Protein AF-A0AAV2QMM4-F1 (afdb_monomer)

Mean predicted aligned error: 8.92 Å

InterPro domains:
  IPR027902 Protein of unknown function DUF4487 [PTHR16071] (4-299)

Sequence (325 aa):
QQVLLILETVELVMQYCMQAENIQVEKLPSLPHTVLHVVNSSLNHCKDSSTIYGDQLEAMNEVLSGLFRQTVELCSQLTNFISKLSFDVFFDDDLDVLAFVCQELCVTASCLSQLSEVRTSVIIWKAYTGLITAHHAHLATRLDLSPPLTALITEVTDGLNLLTHIKPEEGKLISQDEKVVQRIMKMSYFCLKIIMVLCDKFKGYLPGAHQGLLDLLLHLHRFASYNTFLISFPASIKEIMERQITIAIDPIIAHLINDEDFIKMVLKSNPSTSGAALDKDSDGNKDGSSYLLLLISLLNPMSSTNACHQYDINLMECLLSNLQH

Secondary structure (DSSP, 8-state):
-HHHHHHHHHHHHHHHHTTSSSEEGGGSTHHHHHHHHHHHHHHHHHHHHHHHHGGGHHHHHHHHHHHHHHHHHHHHHHHHHHTTEE--TTSHHHHHHHHHHHHHHHHHHHHHHHTT-HHHHHHHHHHHHHHHHHHHHHHTTT---HHHHHHHHHHHHHHHHHHHT---BTTB--HHHHHHHHHHHHHHHHHHHHHHHHHHHTTT--TTTHHHHHHHHHHHHHTSTTSGGGGGS-HHHHHHHHHHTGGGHHHHHHHHTT-HHHHHHHHH--TTTGGGSS---S-TTSHHHHHHHHHHHHHGGGGS-S--SSSTTHHHHHHHHHHT-

Structure (mmCIF, N/CA/C/O backbone):
data_AF-A0AAV2QMM4-F1
#
_entry.id   AF-A0AAV2QMM4-F1
#
loop_
_atom_site.group_PDB
_atom_site.id
_atom_site.type_symbol
_atom_site.label_atom_id
_atom_site.label_alt_id
_atom_site.label_comp_id
_atom_site.label_asym_id
_atom_site.label_entity_id
_atom_site.label_seq_id
_atom_site.pdbx_PDB_ins_code
_atom_site.Cartn_x
_atom_site.Cartn_y
_atom_site.Cartn_z
_atom_site.occupancy
_atom_site.B_iso_or_equiv
_atom_site.auth_seq_id
_atom_site.auth_comp_id
_atom_site.auth_asym_id
_atom_site.auth_atom_id
_atom_site.pdbx_PDB_model_num
ATOM 1 N N . GLN A 1 1 ? -12.325 23.492 13.629 1.00 68.56 1 GLN A N 1
ATOM 2 C CA . GLN A 1 1 ? -12.045 23.515 15.085 1.00 68.56 1 GLN A CA 1
ATOM 3 C C . GLN A 1 1 ? -12.521 22.245 15.797 1.00 68.56 1 GLN A C 1
ATOM 5 O O . GLN A 1 1 ? -11.702 21.620 16.448 1.00 68.56 1 GLN A O 1
ATOM 10 N N . GLN A 1 2 ? -13.777 21.800 15.634 1.00 81.62 2 GLN A N 1
ATOM 11 C CA . GLN A 1 2 ? -14.270 20.557 16.266 1.00 81.62 2 GLN A CA 1
ATOM 12 C C . GLN A 1 2 ? -13.488 19.291 15.862 1.00 81.62 2 GLN A C 1
ATOM 14 O O . GLN A 1 2 ? -13.181 18.477 16.720 1.00 81.62 2 GLN A O 1
ATOM 19 N N . VAL A 1 3 ? -13.095 19.153 14.590 1.00 84.44 3 VAL A N 1
ATOM 20 C CA . VAL A 1 3 ? -12.305 17.993 14.124 1.00 84.44 3 VAL A CA 1
ATOM 21 C C . VAL A 1 3 ? -10.914 17.933 14.772 1.00 84.44 3 VAL A C 1
ATOM 23 O O . VAL A 1 3 ? -10.454 16.855 15.126 1.00 84.44 3 VAL A O 1
ATOM 26 N N . LEU A 1 4 ? -10.271 19.083 15.008 1.00 87.25 4 LEU A N 1
ATOM 27 C CA . LEU A 1 4 ? -8.967 19.138 15.689 1.00 87.25 4 LEU A CA 1
ATOM 28 C C . LEU A 1 4 ? -9.078 18.656 17.143 1.00 87.25 4 LEU A C 1
ATOM 30 O O . LEU A 1 4 ? -8.215 17.929 17.615 1.00 87.25 4 LEU A O 1
ATOM 34 N N . LEU A 1 5 ? -10.178 18.995 17.827 1.00 90.62 5 LEU A N 1
ATOM 35 C CA . LEU A 1 5 ? -10.448 18.500 19.179 1.00 90.62 5 LEU A CA 1
ATOM 36 C C . LEU A 1 5 ? -10.665 16.977 19.198 1.00 90.62 5 LEU A C 1
ATOM 38 O O . LEU A 1 5 ? -10.247 16.303 20.137 1.00 90.62 5 LEU A O 1
ATOM 42 N N . ILE A 1 6 ? -11.308 16.425 18.161 1.00 92.75 6 ILE A N 1
ATOM 43 C CA . ILE A 1 6 ? -11.468 14.972 18.013 1.00 92.75 6 ILE A CA 1
ATOM 44 C C . ILE A 1 6 ? -10.097 14.309 17.842 1.00 92.75 6 ILE A C 1
ATOM 46 O O . ILE A 1 6 ? -9.826 13.331 18.534 1.00 92.75 6 ILE A O 1
ATOM 50 N N . LEU A 1 7 ? -9.222 14.853 16.987 1.00 93.56 7 LEU A N 1
ATOM 51 C CA . LEU A 1 7 ? -7.859 14.339 16.807 1.00 93.56 7 LEU A CA 1
ATOM 52 C C . LEU A 1 7 ? -7.066 14.351 18.116 1.00 93.56 7 LEU A C 1
ATOM 54 O O . LEU A 1 7 ? -6.509 13.323 18.485 1.00 93.56 7 LEU A O 1
ATOM 58 N N . GLU A 1 8 ? -7.084 15.468 18.843 1.00 93.62 8 GLU A N 1
ATOM 59 C CA . GLU A 1 8 ? -6.409 15.598 20.141 1.00 93.62 8 GLU A CA 1
ATOM 60 C C . GLU A 1 8 ? -6.952 14.589 21.166 1.00 93.62 8 GLU A C 1
ATOM 62 O O . GLU A 1 8 ? -6.195 13.948 21.892 1.00 93.62 8 GLU A O 1
ATOM 67 N N . THR A 1 9 ? -8.269 14.375 21.191 1.00 94.44 9 THR A N 1
ATOM 68 C CA . THR A 1 9 ? -8.886 13.387 22.089 1.00 94.44 9 THR A CA 1
ATOM 69 C C . THR A 1 9 ? -8.435 11.965 21.748 1.00 94.44 9 THR A C 1
ATOM 71 O O . THR A 1 9 ? -8.083 11.197 22.643 1.00 94.44 9 THR A O 1
ATOM 74 N N . VAL A 1 10 ? -8.428 11.608 20.460 1.00 95.38 10 VAL A N 1
ATOM 75 C CA . VAL A 1 10 ? -7.972 10.293 19.986 1.00 95.38 10 VAL A CA 1
ATOM 76 C C . VAL A 1 10 ? -6.495 10.081 20.315 1.00 95.38 10 VAL A C 1
ATOM 78 O O . VAL A 1 10 ? -6.125 9.015 20.809 1.00 95.38 10 VAL A O 1
ATOM 81 N N . GLU A 1 11 ? -5.671 11.104 20.103 1.00 95.06 11 GLU A N 1
ATOM 82 C CA . GLU A 1 11 ? -4.251 11.091 20.438 1.00 95.06 11 GLU A CA 1
ATOM 83 C C . GLU A 1 11 ? -4.027 10.810 21.930 1.00 95.06 11 GLU A C 1
ATOM 85 O O . GLU A 1 11 ? -3.287 9.891 22.284 1.00 95.06 11 GLU A O 1
ATOM 90 N N . LEU A 1 12 ? -4.721 11.532 22.816 1.00 95.94 12 LEU A N 1
ATOM 91 C CA . LEU A 1 12 ? -4.608 11.350 24.266 1.00 95.94 12 LEU A CA 1
ATOM 92 C C . LEU A 1 12 ? -5.037 9.948 24.715 1.00 95.94 12 LEU A C 1
ATOM 94 O O . LEU A 1 12 ? -4.370 9.337 25.554 1.00 95.94 12 LEU A O 1
ATOM 98 N N . VAL A 1 13 ? -6.125 9.413 24.150 1.00 95.25 13 VAL A N 1
ATOM 99 C CA . VAL A 1 13 ? -6.584 8.047 24.449 1.00 95.25 13 VAL A CA 1
ATOM 100 C C . VAL A 1 13 ? -5.536 7.025 24.017 1.00 95.25 13 VAL A C 1
ATOM 102 O O . VAL A 1 13 ? -5.186 6.142 24.800 1.00 95.25 13 VAL A O 1
ATOM 105 N N . MET A 1 14 ? -4.977 7.162 22.812 1.00 95.06 14 MET A N 1
ATOM 106 C CA . MET A 1 14 ? -3.902 6.284 22.352 1.00 95.06 14 MET A CA 1
ATOM 107 C C . MET A 1 14 ? -2.670 6.376 23.250 1.00 95.06 14 MET A C 1
ATOM 109 O O . MET A 1 14 ? -2.129 5.343 23.638 1.00 95.06 14 MET A O 1
ATOM 113 N N . GLN A 1 15 ? -2.230 7.584 23.608 1.00 94.25 15 GLN A N 1
ATOM 114 C CA . GLN A 1 15 ? -1.076 7.791 24.486 1.00 94.25 15 GLN A CA 1
ATOM 115 C C . GLN A 1 15 ? -1.279 7.156 25.861 1.00 94.25 15 GLN A C 1
ATOM 117 O O . GLN A 1 15 ? -0.357 6.527 26.382 1.00 94.25 15 GLN A O 1
ATOM 122 N N . TYR A 1 16 ? -2.486 7.256 26.421 1.00 94.75 16 TYR A N 1
ATOM 123 C CA . TYR A 1 16 ? -2.846 6.574 27.658 1.00 94.75 16 TYR A CA 1
ATOM 124 C C . TYR A 1 16 ? -2.768 5.049 27.508 1.00 94.75 16 TYR A C 1
ATOM 126 O O . TYR A 1 16 ? -2.096 4.387 28.298 1.00 94.75 16 TYR A O 1
ATOM 134 N N . CYS A 1 17 ? -3.382 4.482 26.464 1.00 93.44 17 CYS A N 1
ATOM 135 C CA . CYS A 1 17 ? -3.340 3.040 26.206 1.00 93.44 17 CYS A CA 1
ATOM 136 C C . CYS A 1 17 ? -1.906 2.531 25.989 1.00 93.44 17 CYS A C 1
ATOM 138 O O . CYS A 1 17 ? -1.539 1.478 26.506 1.00 93.44 17 CYS A O 1
ATOM 140 N N . MET A 1 18 ? -1.070 3.301 25.289 1.00 94.19 18 MET A N 1
ATOM 141 C CA . MET A 1 18 ? 0.332 2.974 25.023 1.00 94.19 18 MET A CA 1
ATOM 142 C C . MET A 1 18 ? 1.226 2.977 26.276 1.00 94.19 18 MET A C 1
ATOM 144 O O . MET A 1 18 ? 2.396 2.610 26.156 1.00 94.19 18 MET A O 1
ATOM 148 N N . GLN A 1 19 ? 0.731 3.349 27.463 1.00 93.31 19 GLN A N 1
ATOM 149 C CA . GLN A 1 19 ? 1.459 3.142 28.725 1.00 93.31 19 GLN A CA 1
ATOM 150 C C . GLN A 1 19 ? 1.540 1.660 29.109 1.00 93.31 19 GLN A C 1
ATOM 152 O O . GLN A 1 19 ? 2.479 1.258 29.794 1.00 93.31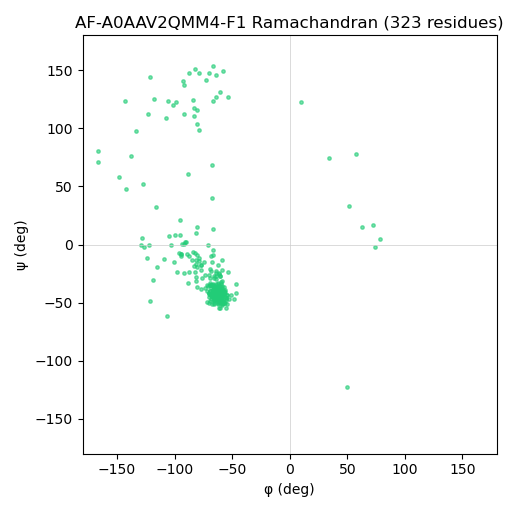 19 GLN A O 1
ATOM 157 N N . ALA A 1 20 ? 0.583 0.845 28.657 1.00 91.25 20 ALA A N 1
ATOM 158 C CA . ALA A 1 20 ? 0.640 -0.599 28.815 1.00 91.25 20 ALA A CA 1
ATOM 159 C C . ALA A 1 20 ? 1.577 -1.232 27.772 1.00 91.25 20 ALA A C 1
ATOM 161 O O . ALA A 1 20 ? 1.696 -0.772 26.631 1.00 91.25 20 ALA A O 1
ATOM 162 N N . GLU A 1 21 ? 2.229 -2.322 28.165 1.00 84.56 21 GLU A N 1
ATOM 163 C CA . GLU A 1 21 ? 2.866 -3.249 27.233 1.00 84.56 21 GLU A CA 1
ATOM 164 C C . GLU A 1 21 ? 1.858 -4.343 26.874 1.00 84.56 21 GLU A C 1
ATOM 166 O O . GLU A 1 21 ? 1.158 -4.841 27.754 1.00 84.56 21 GLU A O 1
ATOM 171 N N . ASN A 1 22 ? 1.794 -4.717 25.592 1.00 90.12 22 ASN A N 1
ATOM 172 C CA . ASN A 1 22 ? 0.942 -5.797 25.089 1.00 90.12 22 ASN A CA 1
ATOM 173 C C . ASN A 1 22 ? -0.568 -5.599 25.386 1.00 90.12 22 ASN A C 1
ATOM 175 O O . ASN A 1 22 ? -1.162 -6.195 26.290 1.00 90.12 22 ASN A O 1
ATOM 179 N N . ILE A 1 23 ? -1.200 -4.739 24.591 1.00 94.38 23 ILE A N 1
ATOM 180 C CA . ILE A 1 23 ? -2.609 -4.365 24.705 1.00 94.38 23 ILE A CA 1
ATOM 181 C C . ILE A 1 23 ? -3.463 -5.420 23.993 1.00 94.38 23 ILE A C 1
ATOM 183 O O . ILE A 1 23 ? -3.458 -5.501 22.768 1.00 94.38 23 ILE A O 1
ATOM 187 N N . GLN A 1 24 ? -4.217 -6.206 24.758 1.00 94.06 24 GLN A N 1
ATOM 188 C CA . GLN A 1 24 ? -5.152 -7.193 24.205 1.00 94.06 24 GLN A CA 1
ATOM 189 C C . GLN A 1 24 ? -6.298 -6.492 23.468 1.00 94.06 24 GLN A C 1
ATOM 191 O O . GLN A 1 24 ? -6.992 -5.661 24.065 1.00 94.06 24 GLN A O 1
ATOM 196 N N . VAL A 1 25 ? -6.491 -6.826 22.191 1.00 94.56 25 VAL A N 1
ATOM 197 C CA . VAL A 1 25 ? -7.491 -6.184 21.323 1.00 94.56 25 VAL A CA 1
ATOM 198 C C . VAL A 1 25 ? -8.913 -6.446 21.804 1.00 94.56 25 VAL A C 1
ATOM 200 O O . VAL A 1 25 ? -9.704 -5.505 21.824 1.00 94.56 25 VAL A O 1
ATOM 203 N N . GLU A 1 26 ? -9.190 -7.635 22.339 1.00 93.56 26 GLU A N 1
ATOM 204 C CA . GLU A 1 26 ? -10.452 -7.995 23.002 1.00 93.56 26 GLU A CA 1
ATOM 205 C C . GLU A 1 26 ? -10.936 -6.934 24.017 1.00 93.56 26 GLU A C 1
ATOM 207 O O . GLU A 1 26 ? -12.133 -6.688 24.169 1.00 93.56 26 GLU A O 1
ATOM 212 N N . LYS A 1 27 ? -10.013 -6.250 24.711 1.00 92.31 27 LYS A N 1
ATOM 213 C CA . LYS A 1 27 ? -10.358 -5.231 25.720 1.00 92.31 27 LYS A CA 1
ATOM 214 C C . LYS A 1 27 ? -10.712 -3.872 25.118 1.00 92.31 27 LYS A C 1
ATOM 216 O O . LYS A 1 27 ? -11.297 -3.043 25.812 1.00 92.31 27 LYS A O 1
ATOM 221 N N . LEU A 1 28 ? -10.307 -3.613 23.876 1.00 93.00 28 LEU A N 1
ATOM 222 C CA . LEU A 1 28 ? -10.435 -2.325 23.190 1.00 93.00 28 LEU A CA 1
ATOM 223 C C . LEU A 1 28 ? -10.773 -2.496 21.688 1.00 93.00 28 LEU A C 1
ATOM 225 O O . LEU A 1 28 ? -10.154 -1.826 20.857 1.00 93.00 28 LEU A O 1
ATOM 229 N N . PRO A 1 29 ? -11.757 -3.329 21.296 1.00 90.81 29 PRO A N 1
ATOM 230 C CA . PRO A 1 29 ? -11.945 -3.721 19.893 1.00 90.81 29 PRO A CA 1
ATOM 231 C C . PRO A 1 29 ? -12.352 -2.542 18.994 1.00 90.81 29 PRO A C 1
ATOM 233 O O . PRO A 1 29 ? -12.008 -2.480 17.812 1.00 90.81 29 PRO A O 1
ATOM 236 N N . SER A 1 30 ? -13.041 -1.546 19.559 1.00 94.38 30 SER A N 1
ATOM 237 C CA . SER A 1 30 ? -13.488 -0.347 18.844 1.00 94.38 30 SER A CA 1
ATOM 238 C C . SER A 1 30 ? -12.412 0.730 18.697 1.00 94.38 30 SER A C 1
ATOM 240 O O . SER A 1 30 ? -12.572 1.640 17.878 1.00 94.38 30 SER A O 1
ATOM 242 N N . LEU A 1 31 ? -11.323 0.671 19.471 1.00 95.31 31 LEU A N 1
ATOM 243 C CA . LEU A 1 31 ? -10.321 1.736 19.482 1.00 95.31 31 LEU A CA 1
ATOM 244 C C . LEU A 1 31 ? -9.508 1.781 18.176 1.00 95.31 31 LEU A C 1
ATOM 246 O O . LEU A 1 31 ? -9.472 2.857 17.578 1.00 95.31 31 LEU A O 1
ATOM 250 N N . PRO A 1 32 ? -8.933 0.669 17.662 1.00 96.00 32 PRO A N 1
ATOM 251 C CA . PRO A 1 32 ? -8.263 0.673 16.360 1.00 96.00 32 PRO A CA 1
ATOM 252 C C . PRO A 1 32 ? -9.177 1.190 15.243 1.00 96.00 32 PRO A C 1
ATOM 254 O O . PRO A 1 32 ? -8.767 2.051 14.467 1.00 96.00 32 PRO A O 1
ATOM 257 N N . HIS A 1 33 ? -10.438 0.744 15.237 1.00 95.94 33 HIS A N 1
ATOM 258 C CA . HIS A 1 33 ? -11.463 1.197 14.297 1.00 95.94 33 HIS A CA 1
ATOM 259 C C . HIS A 1 33 ? -11.675 2.709 14.344 1.00 95.94 33 HIS A C 1
ATOM 261 O O . HIS A 1 33 ? -11.625 3.383 13.318 1.00 95.94 33 HIS A O 1
ATOM 267 N N . THR A 1 34 ? -11.872 3.254 15.543 1.00 96.44 34 THR A N 1
ATOM 268 C CA . THR A 1 34 ? -12.138 4.683 15.738 1.00 96.44 34 THR A CA 1
ATOM 269 C C . THR A 1 34 ? -10.946 5.534 15.313 1.00 96.44 34 THR A C 1
ATOM 271 O O . THR A 1 34 ? -11.120 6.529 14.612 1.00 96.44 34 THR A O 1
ATOM 274 N N . VAL A 1 35 ? -9.731 5.136 15.703 1.00 96.88 35 VAL A N 1
ATOM 275 C CA . VAL A 1 35 ? -8.508 5.871 15.359 1.00 96.88 35 VAL A CA 1
ATOM 276 C C . VAL A 1 35 ? -8.313 5.902 13.844 1.00 96.88 35 VAL A C 1
ATOM 278 O O . VAL A 1 35 ? -8.142 6.978 13.272 1.00 96.88 35 VAL A O 1
ATOM 281 N N . LEU A 1 36 ? -8.373 4.737 13.189 1.00 97.62 36 LEU A N 1
ATOM 282 C CA . LEU A 1 36 ? -8.210 4.624 11.739 1.00 97.62 36 LEU A CA 1
ATOM 283 C C . LEU A 1 36 ? -9.299 5.393 10.992 1.00 97.62 36 LEU A C 1
ATOM 285 O O . LEU A 1 36 ? -8.985 6.118 10.053 1.00 97.62 36 LEU A O 1
ATOM 289 N N . HIS A 1 37 ? -1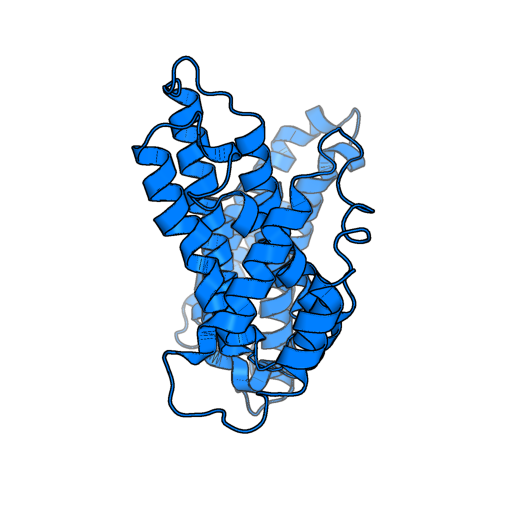0.550 5.326 11.452 1.00 96.62 37 HIS A N 1
ATOM 290 C CA . HIS A 1 37 ? -11.646 6.085 10.859 1.00 96.62 37 HIS A CA 1
ATOM 291 C C . HIS A 1 37 ? -11.402 7.598 10.918 1.00 96.62 37 HIS A C 1
ATOM 293 O O . HIS A 1 37 ? -11.574 8.289 9.912 1.00 96.62 37 HIS A O 1
ATOM 299 N N . VAL A 1 38 ? -10.977 8.126 12.071 1.00 96.88 38 VAL A N 1
ATOM 300 C CA . VAL A 1 38 ? -10.677 9.558 12.235 1.00 96.88 38 VAL A CA 1
ATOM 301 C C . VAL A 1 38 ? -9.493 9.972 11.360 1.00 96.88 38 VAL A C 1
ATOM 303 O O . VAL A 1 38 ? -9.567 11.004 10.688 1.00 96.88 38 VAL A O 1
ATOM 306 N N . VAL A 1 39 ? -8.432 9.162 11.318 1.00 97.81 39 VAL A N 1
ATOM 307 C CA . VAL A 1 39 ? -7.261 9.397 10.463 1.00 97.81 39 VAL A CA 1
ATOM 308 C C . VAL A 1 39 ? -7.659 9.409 8.985 1.00 97.81 39 VAL A C 1
ATOM 310 O O . VAL A 1 39 ? -7.422 10.403 8.300 1.00 97.81 39 VAL A O 1
ATOM 313 N N . ASN A 1 40 ? -8.313 8.354 8.497 1.00 97.75 40 ASN A N 1
ATOM 314 C CA . ASN A 1 40 ? -8.686 8.220 7.088 1.00 97.75 40 ASN A CA 1
ATOM 315 C C . ASN A 1 40 ? -9.696 9.284 6.658 1.00 97.75 40 ASN A C 1
ATOM 317 O O . ASN A 1 40 ? -9.561 9.854 5.576 1.00 97.75 40 ASN A O 1
ATOM 321 N N . SER A 1 41 ? -10.664 9.621 7.512 1.00 96.94 41 SER A N 1
ATOM 322 C CA . SER A 1 41 ? -11.615 10.702 7.230 1.00 96.94 41 SER A CA 1
ATOM 323 C C . SER A 1 41 ? -10.918 12.058 7.136 1.00 96.94 41 SER A C 1
ATOM 325 O O . SER A 1 41 ? -11.222 12.843 6.240 1.00 96.94 41 SER A O 1
ATOM 327 N N . SER A 1 42 ? -9.947 12.326 8.015 1.00 97.12 42 SER A N 1
ATOM 328 C CA . SER A 1 42 ? -9.193 13.585 8.008 1.00 97.12 42 SER A CA 1
ATOM 329 C C . SER A 1 42 ? -8.281 13.694 6.783 1.00 97.12 42 SER A C 1
ATOM 331 O O . SER A 1 42 ? -8.265 14.732 6.124 1.00 97.12 42 SER A O 1
ATOM 333 N N . LEU A 1 43 ? -7.580 12.614 6.420 1.00 97.56 43 LEU A N 1
ATOM 334 C CA . LEU A 1 43 ? -6.741 12.567 5.219 1.00 97.56 43 LEU A CA 1
ATOM 335 C C . LEU A 1 43 ? -7.560 12.721 3.933 1.00 97.56 43 LEU A C 1
ATOM 337 O O . LEU A 1 43 ? -7.209 13.542 3.087 1.00 97.56 43 LEU A O 1
ATOM 341 N N . ASN A 1 44 ? -8.669 11.987 3.798 1.00 96.31 44 ASN A N 1
ATOM 342 C CA . ASN A 1 44 ? -9.547 12.115 2.634 1.00 96.31 44 ASN A CA 1
ATOM 343 C C . ASN A 1 44 ? -10.141 13.522 2.538 1.00 96.31 44 ASN A C 1
ATOM 345 O O . ASN A 1 44 ? -10.175 14.097 1.456 1.00 96.31 44 ASN A O 1
ATOM 349 N N . HIS A 1 45 ? -10.514 14.130 3.666 1.00 95.69 45 HIS A N 1
ATOM 350 C CA . HIS A 1 45 ? -10.972 15.513 3.670 1.00 95.69 45 HIS A CA 1
ATOM 351 C C . HIS A 1 45 ? -9.904 16.492 3.159 1.00 95.69 45 HIS A C 1
ATOM 353 O O . HIS A 1 45 ? -10.216 17.386 2.375 1.00 95.69 45 HIS A O 1
ATOM 359 N N . CYS A 1 46 ? -8.642 16.317 3.564 1.00 96.19 46 CYS A N 1
ATOM 360 C CA . CYS A 1 46 ? -7.532 17.113 3.040 1.00 96.19 46 CYS A CA 1
ATOM 361 C C . CYS A 1 46 ? -7.327 16.889 1.534 1.00 96.19 46 CYS A C 1
ATOM 363 O O . CYS A 1 46 ? -7.142 17.860 0.800 1.00 96.19 46 CYS A O 1
ATOM 365 N N . LYS A 1 47 ? -7.407 15.640 1.067 1.00 95.75 47 LYS A N 1
ATOM 366 C CA . LYS A 1 47 ? -7.271 15.269 -0.350 1.00 95.75 47 LYS A CA 1
ATOM 367 C C . LYS A 1 47 ? -8.360 15.884 -1.224 1.00 95.75 47 LYS A C 1
ATOM 369 O O . LYS A 1 47 ? -8.059 16.467 -2.260 1.00 95.75 47 LYS A O 1
ATOM 374 N N . ASP A 1 48 ? -9.604 15.824 -0.767 1.00 95.94 48 ASP A N 1
ATOM 375 C CA . ASP A 1 48 ? -10.769 16.262 -1.539 1.00 95.94 48 ASP A CA 1
ATOM 376 C C . ASP A 1 48 ? -11.105 17.748 -1.301 1.00 95.94 48 ASP A C 1
ATOM 378 O O . ASP A 1 48 ? -12.072 18.280 -1.851 1.00 95.94 48 ASP A O 1
ATOM 382 N N . SER A 1 49 ? -10.299 18.448 -0.494 1.00 94.81 49 SER A N 1
ATOM 383 C CA . SER A 1 49 ? -10.548 19.822 -0.040 1.00 94.81 49 SER A CA 1
ATOM 384 C C . SER A 1 49 ? -10.749 20.822 -1.181 1.00 94.81 49 SER A C 1
ATOM 386 O O . SER A 1 49 ? -11.640 21.667 -1.102 1.00 94.81 49 SER A O 1
ATOM 388 N N . SER A 1 50 ? -9.988 20.703 -2.270 1.00 93.38 50 SER A N 1
ATOM 389 C CA . SER A 1 50 ? -10.137 21.564 -3.450 1.00 93.38 50 SER A CA 1
ATOM 390 C C . SER A 1 50 ? -11.519 21.435 -4.092 1.00 93.38 50 SER A C 1
ATOM 392 O O . SER A 1 50 ? -12.105 22.434 -4.505 1.00 93.38 50 SER A O 1
ATOM 394 N N . THR A 1 51 ? -12.073 20.222 -4.108 1.00 95.50 51 THR A N 1
ATOM 395 C CA . THR A 1 51 ? -13.410 19.934 -4.644 1.00 95.50 51 THR A CA 1
ATOM 396 C C . THR A 1 51 ? -14.503 20.378 -3.673 1.00 95.50 51 THR A C 1
ATOM 398 O O . THR A 1 51 ? -15.529 20.901 -4.097 1.00 95.50 51 THR A O 1
ATOM 401 N N . ILE A 1 52 ? -14.284 20.196 -2.367 1.00 95.44 52 ILE A N 1
ATOM 402 C CA . ILE A 1 52 ? -15.258 20.533 -1.320 1.00 95.44 52 ILE A CA 1
ATOM 403 C C . ILE A 1 52 ? -15.420 22.049 -1.164 1.00 95.44 52 ILE A C 1
ATOM 405 O O . ILE A 1 52 ? -16.542 22.536 -1.035 1.00 95.44 52 ILE A O 1
ATOM 409 N N . TYR A 1 53 ? -14.311 22.793 -1.137 1.00 95.00 53 TYR A N 1
ATOM 410 C CA . TYR A 1 53 ? -14.321 24.218 -0.801 1.00 95.00 53 TYR A CA 1
ATOM 411 C C . TYR A 1 53 ? -14.305 25.145 -2.019 1.00 95.00 53 TYR A C 1
ATOM 413 O O . TYR A 1 53 ? -14.755 26.285 -1.893 1.00 95.00 53 TYR A O 1
ATOM 421 N N . GLY A 1 54 ? -13.821 24.686 -3.179 1.00 94.19 54 GLY A N 1
ATOM 422 C CA . GLY A 1 54 ? -13.753 25.486 -4.405 1.00 94.19 54 GLY A CA 1
ATOM 423 C C . GLY A 1 54 ? -13.117 26.857 -4.160 1.00 94.19 54 GLY A C 1
ATOM 424 O O . GLY A 1 54 ? -12.019 26.956 -3.613 1.00 94.19 54 GLY A O 1
ATOM 425 N N . ASP A 1 55 ? -13.851 27.920 -4.481 1.00 94.75 55 ASP A N 1
ATOM 426 C CA . ASP A 1 55 ? -13.402 29.311 -4.329 1.00 94.75 55 ASP A CA 1
ATOM 427 C C . ASP A 1 55 ? -13.110 29.721 -2.870 1.00 94.75 55 ASP A C 1
ATOM 429 O O . ASP A 1 55 ? -12.433 30.717 -2.627 1.00 94.75 55 ASP A O 1
ATOM 433 N N . GLN A 1 56 ? -13.606 28.969 -1.881 1.00 93.06 56 GLN A N 1
ATOM 434 C CA . GLN A 1 56 ? -13.377 29.232 -0.453 1.00 93.06 56 GLN A CA 1
ATOM 435 C C . GLN A 1 56 ? -12.146 28.505 0.105 1.00 93.06 56 GLN A C 1
ATOM 437 O O . GLN A 1 56 ? -11.868 28.609 1.302 1.00 93.06 56 GLN A O 1
ATOM 442 N N . LEU A 1 57 ? -11.399 27.767 -0.724 1.00 93.56 57 LEU A N 1
ATOM 443 C CA . LEU A 1 57 ? -10.247 26.983 -0.274 1.00 93.56 57 LEU A CA 1
ATOM 444 C C . LEU A 1 57 ? -9.195 27.851 0.428 1.00 93.56 57 LEU A C 1
ATOM 446 O O . LEU A 1 57 ? -8.697 27.474 1.488 1.00 93.56 57 LEU A O 1
ATOM 450 N N . GLU A 1 58 ? -8.909 29.040 -0.110 1.00 93.50 58 GLU A N 1
ATOM 451 C CA . GLU A 1 58 ? -7.919 29.952 0.476 1.00 93.50 58 GLU A CA 1
ATOM 452 C C . GLU A 1 58 ? -8.269 30.351 1.914 1.00 93.50 58 GLU A C 1
ATOM 454 O O . GLU A 1 58 ? -7.386 30.404 2.771 1.00 93.50 58 GLU A O 1
ATOM 459 N N . ALA A 1 59 ? -9.558 30.547 2.208 1.00 93.69 59 ALA A N 1
ATOM 460 C CA . ALA A 1 59 ? -10.032 30.866 3.552 1.00 93.69 59 ALA A CA 1
ATOM 461 C C . ALA A 1 59 ? -9.881 29.688 4.532 1.00 93.69 59 ALA A C 1
ATOM 463 O O . ALA A 1 59 ? -9.807 29.897 5.742 1.00 93.69 59 ALA A O 1
ATOM 464 N N . MET A 1 60 ? -9.817 28.453 4.024 1.00 93.69 60 MET A N 1
ATOM 465 C CA . MET A 1 60 ? -9.698 27.233 4.828 1.00 93.69 60 MET A CA 1
ATOM 466 C C . MET A 1 60 ? -8.255 26.739 4.973 1.00 93.69 60 MET A C 1
ATOM 468 O O . MET A 1 60 ? -8.011 25.826 5.764 1.00 93.69 60 MET A O 1
ATOM 472 N N . ASN A 1 61 ? -7.291 27.341 4.269 1.00 92.31 61 ASN A N 1
ATOM 473 C CA . ASN A 1 61 ? -5.906 26.864 4.214 1.00 92.31 61 ASN A CA 1
ATOM 474 C C . ASN A 1 61 ? -5.253 26.699 5.591 1.00 92.31 61 ASN A C 1
ATOM 476 O O . ASN A 1 61 ? -4.587 25.692 5.828 1.00 92.31 61 ASN A O 1
ATOM 480 N N . GLU A 1 62 ? -5.441 27.648 6.512 1.00 93.25 62 GLU A N 1
ATOM 481 C CA . GLU A 1 62 ? -4.848 27.562 7.855 1.00 93.25 62 GLU A CA 1
ATOM 482 C C . GLU A 1 62 ? -5.418 26.372 8.645 1.00 93.25 62 GLU A C 1
ATOM 484 O O . GLU A 1 62 ? -4.672 25.589 9.238 1.00 93.25 62 GLU A O 1
ATOM 489 N N . VAL A 1 63 ? -6.740 26.184 8.589 1.00 92.81 63 VAL A N 1
ATOM 490 C CA . VAL A 1 63 ? -7.433 25.090 9.282 1.00 92.81 63 VAL A CA 1
ATOM 491 C C . VAL A 1 63 ? -7.066 23.739 8.671 1.00 92.81 63 VAL A C 1
ATOM 493 O O . VAL A 1 63 ? -6.778 22.800 9.412 1.00 92.81 63 VAL A O 1
ATOM 496 N N . LEU A 1 64 ? -7.036 23.642 7.339 1.00 94.56 64 LEU A N 1
ATOM 497 C CA . LEU A 1 64 ? -6.662 22.426 6.615 1.00 94.56 64 LEU A CA 1
ATOM 498 C C . LEU A 1 64 ? -5.201 22.047 6.850 1.00 94.56 64 LEU A C 1
ATOM 500 O O . LEU A 1 64 ? -4.909 20.879 7.087 1.00 94.56 64 LEU A O 1
ATOM 504 N N . SER A 1 65 ? -4.295 23.026 6.864 1.00 94.00 65 SER A N 1
ATOM 505 C CA . SER A 1 65 ? -2.880 22.791 7.170 1.00 94.00 65 SER A CA 1
ATOM 506 C C . SER A 1 65 ? -2.697 22.297 8.607 1.00 94.00 65 SER A C 1
ATOM 508 O O . SER A 1 65 ? -1.914 21.379 8.855 1.00 94.00 65 SER A O 1
ATOM 510 N N . GLY A 1 66 ? -3.442 22.871 9.560 1.00 94.94 66 GLY A N 1
ATOM 511 C CA . GLY A 1 66 ? -3.459 22.413 10.949 1.00 94.94 66 GLY A CA 1
ATOM 512 C C . GLY A 1 66 ? -3.981 20.982 11.087 1.00 94.94 66 GLY A C 1
ATOM 513 O O . GLY A 1 66 ? -3.335 20.158 11.736 1.00 94.94 66 GLY A O 1
ATOM 514 N N . LEU A 1 67 ? -5.104 20.682 10.426 1.00 95.94 67 LEU A N 1
ATOM 515 C CA . LEU A 1 67 ? -5.712 19.351 10.389 1.00 95.94 67 LEU A CA 1
ATOM 516 C C . LEU A 1 67 ? -4.751 18.316 9.810 1.00 95.94 67 LEU A C 1
ATOM 518 O O . LEU A 1 67 ? -4.529 17.269 10.416 1.00 95.94 67 LEU A O 1
ATOM 522 N N . PHE A 1 68 ? -4.155 18.628 8.661 1.00 96.81 68 PHE A N 1
ATOM 523 C CA . PHE A 1 68 ? -3.237 17.737 7.973 1.00 96.81 68 PHE A CA 1
ATOM 524 C C . PHE A 1 68 ? -2.016 17.419 8.834 1.00 96.81 68 PHE A C 1
ATOM 526 O O . PHE A 1 68 ? -1.703 16.251 9.051 1.00 96.81 68 PHE A O 1
ATOM 533 N N . ARG A 1 69 ? -1.380 18.448 9.409 1.00 96.25 69 ARG A N 1
ATOM 534 C CA . ARG A 1 69 ? -0.208 18.280 10.275 1.00 96.25 69 ARG A CA 1
ATOM 535 C C . ARG A 1 69 ? -0.505 17.381 11.476 1.00 96.25 69 ARG A C 1
ATOM 537 O O . ARG A 1 69 ? 0.248 16.443 11.718 1.00 96.25 69 ARG A O 1
ATOM 544 N N . GLN A 1 70 ? -1.599 17.639 12.196 1.00 96.31 70 GLN A N 1
ATOM 545 C CA . GLN A 1 70 ? -1.993 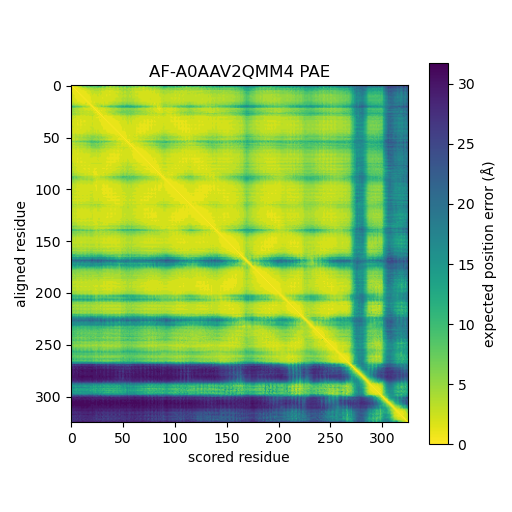16.813 13.345 1.00 96.31 70 GLN A CA 1
ATOM 546 C C . GLN A 1 70 ? -2.337 15.381 12.928 1.00 96.31 70 GLN A C 1
ATOM 548 O O . GLN A 1 70 ? -1.964 14.430 13.607 1.00 96.31 70 GLN A O 1
ATOM 553 N N . THR A 1 71 ? -2.993 15.205 11.780 1.00 97.69 71 THR A N 1
ATOM 554 C CA . THR A 1 71 ? -3.331 13.873 11.265 1.00 97.69 71 THR A CA 1
ATOM 555 C C . THR A 1 71 ? -2.078 13.074 10.902 1.00 97.69 71 THR A C 1
ATOM 557 O O . THR A 1 71 ? -1.992 11.890 11.220 1.00 97.69 71 THR A O 1
ATOM 560 N N . VAL A 1 72 ? -1.078 13.702 10.276 1.00 97.25 72 VAL A N 1
ATOM 561 C CA . VAL A 1 72 ? 0.204 13.064 9.927 1.00 97.25 72 VAL A CA 1
ATOM 562 C C . VAL A 1 72 ? 1.001 12.674 11.179 1.00 97.25 72 VAL A C 1
ATOM 564 O O . VAL A 1 72 ? 1.597 11.592 11.233 1.00 97.25 72 VAL A O 1
ATOM 567 N N . GLU A 1 73 ? 0.988 13.516 12.211 1.00 95.88 73 GLU A N 1
ATOM 568 C CA . GLU A 1 73 ? 1.579 13.191 13.512 1.00 95.88 73 GLU A CA 1
ATOM 569 C C . GLU A 1 73 ? 0.859 12.007 14.174 1.00 95.88 73 GLU A C 1
ATOM 571 O O . GLU A 1 73 ? 1.508 11.037 14.582 1.00 95.88 73 GLU A O 1
ATOM 576 N N . LEU A 1 74 ? -0.477 12.015 14.167 1.00 96.75 74 LEU A N 1
ATOM 577 C CA . LEU A 1 74 ? -1.293 10.914 14.670 1.00 96.75 74 LEU A CA 1
ATOM 578 C C . LEU A 1 74 ? -1.040 9.608 13.902 1.00 96.75 74 LEU A C 1
ATOM 580 O O . LEU A 1 74 ? -0.941 8.557 14.528 1.00 96.75 74 LEU A O 1
ATOM 584 N N . CYS A 1 75 ? -0.844 9.650 12.578 1.00 97.19 75 CYS A N 1
ATOM 585 C CA . CYS A 1 75 ? -0.452 8.480 11.779 1.00 97.19 75 CYS A CA 1
ATOM 586 C C . CYS A 1 75 ? 0.856 7.856 12.285 1.00 97.19 75 CYS A C 1
ATOM 588 O O . CYS A 1 75 ? 0.984 6.634 12.369 1.00 97.19 75 CYS A O 1
ATOM 590 N N . SER A 1 76 ? 1.833 8.686 12.657 1.00 93.44 76 SER A N 1
ATOM 591 C CA . SER A 1 76 ? 3.097 8.197 13.214 1.00 93.44 76 SER A CA 1
ATOM 592 C C . SER A 1 76 ? 2.871 7.507 14.564 1.00 93.44 76 SER A C 1
ATOM 594 O O . SER A 1 76 ? 3.379 6.406 14.786 1.00 93.44 76 SER A O 1
ATOM 596 N N . GLN A 1 77 ? 2.053 8.099 15.441 1.00 95.50 77 GLN A N 1
ATOM 597 C CA . GLN A 1 77 ? 1.695 7.504 16.735 1.00 95.50 77 GLN A CA 1
ATOM 598 C C . GLN A 1 77 ? 0.867 6.219 16.580 1.00 95.50 77 GLN A C 1
ATOM 600 O O . GLN A 1 77 ? 1.079 5.261 17.320 1.00 95.50 77 GLN A O 1
ATOM 605 N N . LEU A 1 78 ? -0.014 6.159 15.579 1.00 96.81 78 LEU A N 1
ATOM 606 C CA . LEU A 1 78 ? -0.843 4.997 15.263 1.00 96.81 78 LEU A CA 1
ATOM 607 C C . LEU A 1 78 ? 0.011 3.759 14.996 1.00 96.81 78 LEU A C 1
ATOM 609 O O . LEU A 1 78 ? -0.311 2.683 15.486 1.00 96.81 78 LEU A O 1
ATOM 613 N N . THR A 1 79 ? 1.137 3.894 14.296 1.00 95.62 79 THR A N 1
ATOM 614 C CA . THR A 1 79 ? 2.005 2.729 14.045 1.00 95.62 79 THR A CA 1
ATOM 615 C C . THR A 1 79 ? 2.661 2.182 15.311 1.00 95.62 79 THR A C 1
ATOM 617 O O . THR A 1 79 ? 2.799 0.967 15.455 1.00 95.62 79 THR A O 1
ATOM 620 N N . ASN A 1 80 ? 2.993 3.053 16.267 1.00 94.12 80 ASN A N 1
ATOM 621 C CA . ASN A 1 80 ? 3.470 2.639 17.587 1.00 94.12 80 ASN A CA 1
ATOM 622 C C . ASN A 1 80 ? 2.358 2.011 18.432 1.00 94.12 80 ASN A C 1
ATOM 624 O O . ASN A 1 80 ? 2.616 1.085 19.192 1.00 94.12 80 ASN A O 1
ATOM 628 N N . PHE A 1 81 ? 1.127 2.501 18.306 1.00 95.88 81 PHE A N 1
ATOM 629 C CA . PHE A 1 81 ? -0.021 1.903 18.977 1.00 95.88 81 PHE A CA 1
ATOM 630 C C . PHE A 1 81 ? -0.299 0.496 18.437 1.00 95.88 81 PHE A C 1
ATOM 632 O O . PHE A 1 81 ? -0.377 -0.448 19.218 1.00 95.88 81 PHE A O 1
ATOM 639 N N . ILE A 1 82 ? -0.345 0.336 17.111 1.00 95.94 82 ILE A N 1
ATOM 640 C CA . ILE A 1 82 ? -0.572 -0.953 16.443 1.00 95.94 82 ILE A CA 1
ATOM 641 C C . ILE A 1 82 ? 0.494 -1.981 16.822 1.00 95.94 82 ILE A C 1
ATOM 643 O O . ILE A 1 82 ? 0.154 -3.130 17.078 1.00 95.94 82 ILE A O 1
ATOM 647 N N . SER A 1 83 ? 1.769 -1.589 16.918 1.00 94.25 83 SER A N 1
ATOM 648 C CA . SER A 1 83 ? 2.839 -2.523 17.301 1.00 94.25 83 SER A CA 1
ATOM 649 C C . SER A 1 83 ? 2.746 -3.022 18.748 1.00 94.25 83 SER A C 1
ATOM 651 O O . SER A 1 83 ? 3.396 -4.009 19.092 1.00 94.25 83 SER A O 1
ATOM 653 N N . LYS A 1 84 ? 1.943 -2.364 19.595 1.00 95.19 84 LYS A N 1
ATOM 654 C CA . LYS A 1 84 ? 1.652 -2.791 20.970 1.00 95.19 84 LYS A CA 1
ATOM 655 C C . LYS A 1 84 ? 0.374 -3.614 21.096 1.00 95.19 84 LYS A C 1
ATOM 657 O O . LYS A 1 84 ? 0.138 -4.147 22.181 1.00 95.19 84 LYS A O 1
ATOM 662 N N . LEU A 1 85 ? -0.446 -3.696 20.050 1.00 95.38 85 LEU A N 1
ATOM 663 C CA . LEU A 1 85 ? -1.651 -4.517 20.052 1.00 95.38 85 LEU A CA 1
ATOM 664 C C . LEU A 1 85 ? -1.285 -6.001 19.972 1.00 95.38 85 LEU A C 1
ATOM 666 O O . LEU A 1 85 ? -0.371 -6.393 19.250 1.00 95.38 85 LEU A O 1
ATOM 670 N N . SER A 1 86 ? -2.032 -6.821 20.700 1.00 95.06 86 SER A N 1
ATOM 671 C CA . SER A 1 86 ? -1.985 -8.275 20.611 1.00 95.06 86 SER A CA 1
ATOM 672 C C . SER A 1 86 ? -3.332 -8.788 20.157 1.00 95.06 86 SER A C 1
ATOM 674 O O . SER A 1 86 ? -4.350 -8.497 20.784 1.00 95.06 86 SER A O 1
ATOM 676 N N . PHE A 1 87 ? -3.285 -9.558 19.078 1.00 94.81 87 PHE A N 1
ATOM 677 C CA . PHE A 1 87 ? -4.430 -10.180 18.438 1.00 94.81 87 PHE A CA 1
ATOM 678 C C . PHE A 1 87 ? -4.416 -11.671 18.764 1.00 94.81 87 PHE A C 1
ATOM 680 O O . PHE A 1 87 ? -3.428 -12.352 18.463 1.00 94.81 87 PHE A O 1
ATOM 687 N N . ASP A 1 88 ? -5.496 -12.183 19.349 1.00 93.81 88 ASP A N 1
ATOM 688 C CA . ASP A 1 88 ? -5.698 -13.626 19.430 1.00 93.81 88 ASP A CA 1
ATOM 689 C C . ASP A 1 88 ? -6.247 -14.141 18.093 1.00 93.81 88 ASP A C 1
ATOM 691 O O . ASP A 1 88 ? -7.420 -13.990 17.769 1.00 93.81 88 ASP A O 1
ATOM 695 N N . VAL A 1 89 ? -5.382 -14.773 17.295 1.00 90.38 89 VAL A N 1
ATOM 696 C CA . VAL A 1 89 ? -5.733 -15.300 15.963 1.00 90.38 89 VAL A CA 1
ATOM 697 C C . VAL A 1 89 ? -6.728 -16.467 15.994 1.00 90.38 89 VAL A C 1
ATOM 699 O O . VAL A 1 89 ? -7.188 -16.892 14.934 1.00 90.38 89 VAL A O 1
ATOM 702 N N . PHE A 1 90 ? -7.037 -17.012 17.175 1.00 90.62 90 PHE A N 1
ATOM 703 C CA . PHE A 1 90 ? -8.060 -18.044 17.353 1.00 90.62 90 PHE A CA 1
ATOM 704 C C . PHE A 1 90 ? -9.424 -17.470 17.739 1.00 90.62 90 PHE A C 1
ATOM 706 O O . PHE A 1 90 ? -10.405 -18.216 17.766 1.00 90.62 90 PHE A O 1
ATOM 713 N N . PHE A 1 91 ? -9.492 -16.170 18.027 1.00 92.88 91 PHE A N 1
ATOM 714 C CA . PHE A 1 91 ? -10.734 -15.476 18.308 1.00 92.88 91 PHE A CA 1
ATOM 715 C C . PHE A 1 91 ? -11.179 -14.685 17.075 1.00 92.88 91 PHE A C 1
ATOM 717 O O . PHE A 1 91 ? -10.463 -13.816 16.577 1.00 92.88 91 PHE A O 1
ATOM 724 N N . ASP A 1 92 ? -12.366 -15.010 16.557 1.00 92.00 92 ASP A N 1
ATOM 725 C CA . ASP A 1 92 ? -12.835 -14.469 15.280 1.00 92.00 92 ASP A CA 1
ATOM 726 C C . ASP A 1 92 ? -12.965 -12.943 15.296 1.00 92.00 92 ASP A C 1
ATOM 728 O O . ASP A 1 92 ? -12.571 -12.318 14.313 1.00 92.00 92 ASP A O 1
ATOM 732 N N . ASP A 1 93 ? -13.420 -12.345 16.401 1.00 93.75 93 ASP A N 1
ATOM 733 C CA . ASP A 1 93 ? -13.570 -10.888 16.499 1.00 93.75 93 ASP A CA 1
ATOM 734 C C . ASP A 1 93 ? -12.205 -10.174 16.464 1.00 93.75 93 ASP A C 1
ATOM 736 O O . ASP A 1 93 ? -12.058 -9.139 15.814 1.00 93.75 93 ASP A O 1
ATOM 740 N N . ASP A 1 94 ? -11.176 -10.736 17.112 1.00 95.19 94 ASP A N 1
ATOM 741 C CA . ASP A 1 94 ? -9.811 -10.187 17.091 1.00 95.19 94 ASP A CA 1
ATOM 742 C C . ASP A 1 94 ? -9.214 -10.269 15.681 1.00 95.19 94 ASP A C 1
ATOM 744 O O . ASP A 1 94 ? -8.559 -9.332 15.212 1.00 95.19 94 ASP A O 1
ATOM 748 N N . LEU A 1 95 ? -9.466 -11.376 14.980 1.00 94.94 95 LEU A N 1
ATOM 749 C CA . LEU A 1 95 ? -9.025 -11.565 13.604 1.00 94.94 95 LEU A CA 1
ATOM 750 C C . LEU A 1 95 ? -9.777 -10.642 12.623 1.00 94.94 95 LEU A C 1
ATOM 752 O O . LEU A 1 95 ? -9.167 -10.158 11.667 1.00 94.94 95 LEU A O 1
ATOM 756 N N . ASP A 1 96 ? -11.050 -10.326 12.880 1.00 95.31 96 ASP A N 1
ATOM 757 C CA . ASP A 1 96 ? -11.805 -9.319 12.122 1.00 95.31 96 ASP A CA 1
ATOM 758 C C . ASP A 1 96 ? -11.248 -7.911 12.346 1.00 95.31 96 ASP A C 1
ATOM 760 O O . ASP A 1 96 ? -11.036 -7.171 11.381 1.00 95.31 96 ASP A O 1
ATOM 764 N N . VAL A 1 97 ? -10.915 -7.557 13.593 1.00 96.50 97 VAL A N 1
ATOM 765 C CA . VAL A 1 97 ? -10.242 -6.285 13.900 1.00 96.50 97 VAL A CA 1
ATOM 766 C C . VAL A 1 97 ? -8.890 -6.214 13.186 1.00 96.50 97 VAL A C 1
ATOM 768 O O . VAL A 1 97 ? -8.556 -5.181 12.607 1.00 96.50 97 VAL A O 1
ATOM 771 N N . LEU A 1 98 ? -8.106 -7.297 13.182 1.00 97.00 98 LEU A N 1
ATOM 772 C CA . LEU A 1 98 ? -6.819 -7.342 12.487 1.00 97.00 98 LEU A CA 1
ATOM 773 C C . LEU A 1 98 ? -6.969 -7.156 10.971 1.00 97.00 98 LEU A C 1
ATOM 775 O O . LEU A 1 98 ? -6.213 -6.387 10.368 1.00 97.00 98 LEU A O 1
ATOM 779 N N . ALA A 1 99 ? -7.931 -7.848 10.354 1.00 96.25 99 ALA A N 1
ATOM 780 C CA . ALA A 1 99 ? -8.210 -7.729 8.927 1.00 96.25 99 ALA A CA 1
ATOM 781 C C . ALA A 1 99 ? -8.629 -6.297 8.567 1.00 96.25 99 ALA A C 1
ATOM 783 O O . ALA A 1 99 ? -8.070 -5.715 7.634 1.00 96.25 99 ALA A O 1
ATOM 784 N N . PHE A 1 100 ? -9.521 -5.698 9.362 1.00 96.62 100 PHE A N 1
ATOM 785 C CA . PHE A 1 100 ? -9.916 -4.297 9.227 1.00 96.62 100 PHE A CA 1
ATOM 786 C C . PHE A 1 100 ? -8.711 -3.353 9.332 1.00 96.62 100 PHE A C 1
ATOM 788 O O . PHE A 1 100 ? -8.504 -2.509 8.463 1.00 96.62 100 PHE A O 1
ATOM 795 N N . VAL A 1 101 ? -7.865 -3.519 10.357 1.00 97.62 101 VAL A N 1
ATOM 796 C CA . VAL A 1 101 ? -6.663 -2.692 10.546 1.00 97.62 101 VAL A CA 1
ATOM 797 C C . VAL A 1 101 ? -5.744 -2.783 9.326 1.00 97.62 101 VAL A C 1
ATOM 799 O O . VAL A 1 101 ? -5.242 -1.761 8.865 1.00 97.62 101 VAL A O 1
ATOM 802 N N . CYS A 1 102 ? -5.546 -3.976 8.759 1.00 97.50 102 CYS A N 1
ATOM 803 C CA . CYS A 1 102 ? -4.734 -4.146 7.554 1.00 97.50 102 CYS A CA 1
ATOM 804 C C . CYS A 1 102 ? -5.329 -3.403 6.345 1.00 97.50 102 CYS A C 1
ATOM 806 O O . CYS A 1 102 ? -4.597 -2.701 5.642 1.00 97.50 102 CYS A O 1
ATOM 808 N N . GLN A 1 103 ? -6.639 -3.524 6.118 1.00 96.06 103 GLN A N 1
ATOM 809 C CA . GLN A 1 103 ? -7.332 -2.846 5.016 1.00 96.06 103 GLN A CA 1
ATOM 810 C C . GLN A 1 103 ? -7.239 -1.322 5.153 1.00 96.06 103 GLN A C 1
ATOM 812 O O . GLN A 1 103 ? -6.822 -0.632 4.222 1.00 96.06 103 GLN A O 1
ATOM 817 N N . GLU A 1 104 ? -7.533 -0.793 6.337 1.00 97.62 104 GLU A N 1
ATOM 818 C CA . GLU A 1 104 ? -7.516 0.648 6.566 1.00 97.62 104 GLU A CA 1
ATOM 819 C C . GLU A 1 104 ? -6.104 1.234 6.534 1.00 97.62 104 GLU A C 1
ATOM 821 O O . GLU A 1 104 ? -5.935 2.341 6.028 1.00 97.62 104 GLU A O 1
ATOM 826 N N . LEU A 1 105 ? -5.077 0.509 7.002 1.00 98.12 105 LEU A N 1
ATOM 827 C CA . LEU A 1 105 ? -3.684 0.950 6.869 1.00 98.12 105 LEU A CA 1
ATOM 828 C C . LEU A 1 105 ? -3.265 1.076 5.401 1.00 98.12 105 LEU A C 1
ATOM 830 O O . LEU A 1 105 ? -2.542 2.010 5.054 1.00 98.12 105 LEU A O 1
ATOM 834 N N . CYS A 1 106 ? -3.722 0.169 4.534 1.00 96.81 106 CYS A N 1
ATOM 835 C CA . CYS A 1 106 ? -3.506 0.283 3.093 1.00 96.81 106 CYS A CA 1
ATOM 836 C C . CYS A 1 106 ? -4.137 1.573 2.540 1.00 96.81 106 CYS A C 1
ATOM 838 O O . CYS A 1 106 ? -3.477 2.324 1.811 1.00 96.81 106 CYS A O 1
ATOM 840 N N . VAL A 1 107 ? -5.385 1.870 2.922 1.00 96.81 107 VAL A N 1
ATOM 841 C CA . VAL A 1 107 ? -6.076 3.114 2.540 1.00 96.81 107 VAL A CA 1
ATOM 842 C C . VAL A 1 107 ? -5.301 4.339 3.036 1.00 96.81 107 VAL A C 1
ATOM 844 O O . VAL A 1 107 ? -5.013 5.243 2.248 1.00 96.81 107 VAL A O 1
ATOM 847 N N . THR A 1 108 ? -4.885 4.343 4.307 1.00 98.12 108 THR A N 1
ATOM 848 C CA . THR A 1 108 ? -4.094 5.424 4.912 1.00 98.12 108 THR A CA 1
ATOM 849 C C . THR A 1 108 ? -2.790 5.653 4.150 1.00 98.12 108 THR A C 1
ATOM 851 O O . THR A 1 108 ? -2.476 6.783 3.773 1.00 98.12 108 THR A O 1
ATOM 854 N N . ALA A 1 109 ? -2.022 4.589 3.897 1.00 97.75 109 ALA A N 1
ATOM 855 C CA . ALA A 1 109 ? -0.717 4.687 3.255 1.00 97.75 109 ALA A CA 1
ATOM 856 C C . ALA A 1 109 ? -0.820 5.215 1.818 1.00 97.75 109 ALA A C 1
ATOM 858 O O . ALA A 1 109 ? -0.020 6.063 1.411 1.00 97.75 109 ALA A O 1
ATOM 859 N N . SER A 1 110 ? -1.828 4.751 1.079 1.00 95.88 110 SER A N 1
ATOM 860 C CA . SER A 1 110 ? -2.106 5.181 -0.293 1.00 95.88 110 SER A CA 1
ATOM 861 C C . SER A 1 110 ? -2.521 6.652 -0.341 1.00 95.88 110 SER A C 1
ATOM 863 O O . SER A 1 110 ? -1.988 7.425 -1.136 1.00 95.88 110 SER A O 1
ATOM 865 N N . CYS A 1 111 ? -3.407 7.077 0.567 1.00 96.81 111 CYS A N 1
ATOM 866 C CA . CYS A 1 111 ? -3.835 8.471 0.662 1.00 96.81 111 CYS A CA 1
ATOM 867 C C . CYS A 1 111 ? -2.672 9.410 1.024 1.00 96.81 111 CYS A C 1
ATOM 869 O O . CYS A 1 111 ? -2.548 10.490 0.451 1.00 96.81 111 CYS A O 1
ATOM 871 N N . LEU A 1 112 ? -1.791 9.000 1.944 1.00 97.12 112 LEU A N 1
ATOM 872 C CA . LEU A 1 112 ? -0.587 9.765 2.288 1.00 97.12 112 LEU A CA 1
ATOM 873 C C . LEU A 1 112 ? 0.364 9.911 1.095 1.00 97.12 112 LEU A C 1
ATOM 875 O O . LEU A 1 112 ? 0.950 10.978 0.926 1.00 97.12 112 LEU A O 1
ATOM 879 N N . SER A 1 113 ? 0.500 8.873 0.261 1.00 93.69 113 SER A N 1
ATOM 880 C CA . SER A 1 113 ? 1.319 8.941 -0.957 1.00 93.69 113 SER A CA 1
ATOM 881 C C . SER A 1 113 ? 0.775 9.986 -1.937 1.00 93.69 113 SER A C 1
ATOM 883 O O . SER A 1 113 ? 1.509 10.869 -2.379 1.00 93.69 113 SER A O 1
ATOM 885 N N . GLN A 1 114 ? -0.543 9.977 -2.172 1.00 93.00 114 GLN A N 1
ATOM 886 C CA . GLN A 1 114 ? -1.233 10.951 -3.032 1.00 93.00 114 GLN A CA 1
ATOM 887 C C . GLN A 1 114 ? -1.113 12.392 -2.515 1.00 93.00 114 GLN A C 1
ATOM 889 O O . GLN A 1 114 ? -0.996 13.334 -3.295 1.00 93.00 114 GLN A O 1
ATOM 894 N N . LEU A 1 115 ? -1.086 12.569 -1.192 1.00 94.62 115 LEU A N 1
ATOM 895 C CA . LEU A 1 115 ? -0.862 13.858 -0.530 1.00 94.62 115 LEU A CA 1
ATOM 896 C C . LEU A 1 115 ? 0.625 14.249 -0.443 1.00 94.62 115 LEU A C 1
ATOM 898 O O . LEU A 1 115 ? 0.966 15.218 0.229 1.00 94.62 115 LEU A O 1
ATOM 902 N N . SER A 1 116 ? 1.519 13.522 -1.124 1.00 92.44 116 SER A N 1
ATOM 903 C CA . SER A 1 116 ? 2.972 13.743 -1.129 1.00 92.44 116 SER A CA 1
ATOM 904 C C . SER A 1 116 ? 3.672 13.574 0.234 1.00 92.44 116 SER A C 1
ATOM 906 O O . SER A 1 116 ? 4.849 13.916 0.370 1.00 92.44 116 SER A O 1
ATOM 908 N N . GLU A 1 117 ? 3.019 12.963 1.228 1.00 94.81 117 GLU A N 1
ATOM 909 C CA . GLU A 1 117 ? 3.595 12.628 2.542 1.00 94.81 117 GLU A CA 1
ATOM 910 C C . GLU A 1 117 ? 4.263 11.248 2.537 1.00 94.81 117 GLU A C 1
ATOM 912 O O . GLU A 1 117 ? 3.931 10.322 3.288 1.00 94.81 117 GLU A O 1
ATOM 917 N N . VAL A 1 118 ? 5.271 11.122 1.672 1.00 92.25 11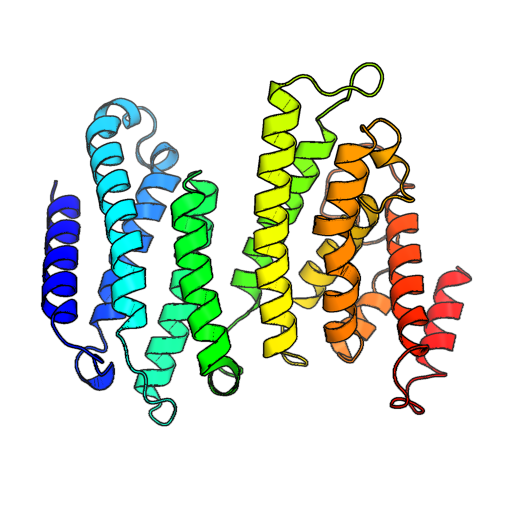8 VAL A N 1
ATOM 918 C CA . VAL A 1 118 ? 5.981 9.865 1.391 1.00 92.25 118 VAL A CA 1
ATOM 919 C C . VAL A 1 118 ? 6.592 9.252 2.653 1.00 92.25 118 VAL A C 1
ATOM 921 O O . VAL A 1 118 ? 6.537 8.039 2.852 1.00 92.25 118 VAL A O 1
ATOM 924 N N . ARG A 1 119 ? 7.171 10.073 3.540 1.00 95.00 119 ARG A N 1
ATOM 925 C CA . ARG A 1 119 ? 7.828 9.575 4.761 1.00 95.00 119 ARG A CA 1
ATOM 926 C C . ARG A 1 119 ? 6.843 8.821 5.648 1.00 95.00 119 ARG A C 1
ATOM 928 O O . ARG A 1 119 ? 7.165 7.730 6.112 1.00 95.00 119 ARG A O 1
ATOM 935 N N . THR A 1 120 ? 5.676 9.404 5.890 1.00 96.50 120 THR A N 1
ATOM 936 C CA . THR A 1 120 ? 4.653 8.815 6.755 1.00 96.50 120 THR A CA 1
ATOM 937 C C . THR A 1 120 ? 4.007 7.620 6.067 1.00 96.50 120 THR A C 1
ATOM 939 O O . THR A 1 120 ? 3.872 6.577 6.701 1.00 96.50 120 THR A O 1
ATOM 942 N N . SER A 1 121 ? 3.740 7.706 4.757 1.00 96.62 121 SER A N 1
ATOM 943 C CA . SER A 1 121 ? 3.268 6.569 3.953 1.00 96.62 121 SER A CA 1
ATOM 944 C C . SER A 1 121 ? 4.179 5.341 4.100 1.00 96.62 121 SER A C 1
ATOM 946 O O . SER A 1 121 ? 3.705 4.250 4.409 1.00 96.62 121 SER A O 1
ATOM 948 N N . VAL A 1 122 ? 5.505 5.517 4.011 1.00 96.56 122 VAL A N 1
ATOM 949 C CA . VAL A 1 122 ? 6.488 4.436 4.223 1.00 96.56 122 VAL A CA 1
ATOM 950 C C . VAL A 1 122 ? 6.381 3.814 5.621 1.00 96.56 122 VAL A C 1
ATOM 952 O O . VAL A 1 122 ? 6.541 2.602 5.764 1.00 96.56 122 VAL A O 1
ATOM 955 N N . ILE A 1 123 ? 6.138 4.614 6.663 1.00 97.31 123 ILE A N 1
ATOM 956 C CA . ILE A 1 123 ? 5.994 4.114 8.040 1.00 97.31 123 ILE A CA 1
ATOM 957 C C . ILE A 1 123 ? 4.710 3.278 8.167 1.00 97.31 123 ILE A C 1
ATOM 959 O O . ILE A 1 123 ? 4.766 2.172 8.705 1.00 97.31 123 ILE A O 1
ATOM 963 N N . ILE A 1 124 ? 3.589 3.748 7.608 1.00 98.31 124 ILE A N 1
ATOM 964 C CA . ILE A 1 124 ? 2.321 3.001 7.584 1.00 98.31 124 ILE A CA 1
ATOM 965 C C . ILE A 1 124 ? 2.474 1.686 6.805 1.00 98.31 124 ILE A C 1
ATOM 967 O O . ILE A 1 124 ? 2.119 0.624 7.313 1.00 98.31 124 ILE A O 1
ATOM 971 N N . TRP A 1 125 ? 3.082 1.719 5.617 1.00 97.94 125 TRP A N 1
ATOM 972 C CA . TRP A 1 125 ? 3.344 0.521 4.815 1.00 97.94 125 TRP A CA 1
ATOM 973 C C . TRP A 1 125 ? 4.232 -0.506 5.534 1.00 97.94 125 TRP A C 1
ATOM 975 O O . TRP A 1 125 ? 4.051 -1.717 5.380 1.00 97.94 125 TRP A O 1
ATOM 985 N N . LYS A 1 126 ? 5.181 -0.052 6.360 1.00 97.25 126 LYS A N 1
ATOM 986 C CA . LYS A 1 126 ? 5.983 -0.941 7.213 1.00 97.25 126 LYS A CA 1
ATOM 987 C C . LYS A 1 126 ? 5.159 -1.574 8.330 1.00 97.25 126 LYS A C 1
ATOM 989 O O . LYS A 1 126 ? 5.340 -2.756 8.599 1.00 97.25 126 LYS A O 1
ATOM 994 N N . ALA A 1 127 ? 4.256 -0.820 8.957 1.00 97.88 127 ALA A N 1
ATOM 995 C CA . ALA A 1 127 ? 3.337 -1.378 9.948 1.00 97.88 127 ALA A CA 1
ATOM 996 C C . ALA A 1 127 ? 2.425 -2.438 9.308 1.00 97.88 127 ALA A C 1
ATOM 998 O O . ALA A 1 127 ? 2.338 -3.554 9.814 1.00 97.88 127 ALA A O 1
ATOM 999 N N . TYR A 1 128 ? 1.854 -2.130 8.139 1.00 98.00 128 TYR A N 1
ATOM 1000 C CA . TYR A 1 128 ? 1.058 -3.065 7.341 1.00 98.00 128 TYR A CA 1
ATOM 1001 C C . TYR A 1 128 ? 1.833 -4.351 7.023 1.00 98.00 128 TYR A C 1
ATOM 1003 O O . TYR A 1 128 ? 1.401 -5.445 7.374 1.00 98.00 128 TYR A O 1
ATOM 1011 N N . THR A 1 129 ? 3.024 -4.243 6.428 1.00 97.19 129 THR A N 1
ATOM 1012 C CA . THR A 1 129 ? 3.834 -5.429 6.093 1.00 97.19 129 THR A CA 1
ATOM 1013 C C . THR A 1 129 ? 4.300 -6.214 7.317 1.00 97.19 129 THR A C 1
ATOM 1015 O O . THR A 1 129 ? 4.433 -7.437 7.231 1.00 97.19 129 THR A O 1
ATOM 1018 N N . GLY A 1 130 ? 4.502 -5.552 8.459 1.00 97.38 130 GLY A N 1
ATOM 1019 C CA . GLY A 1 130 ? 4.749 -6.202 9.745 1.00 97.38 130 GLY A CA 1
ATOM 1020 C C . GLY A 1 130 ? 3.589 -7.103 10.172 1.00 97.38 130 GLY A C 1
ATOM 1021 O O . GLY A 1 130 ? 3.813 -8.280 10.454 1.00 97.38 130 GLY A O 1
ATOM 1022 N N . LEU A 1 131 ? 2.355 -6.584 10.137 1.00 96.88 131 LEU A N 1
ATOM 1023 C CA . LEU A 1 131 ? 1.147 -7.354 10.459 1.00 96.88 131 LEU A CA 1
ATOM 1024 C C . LEU A 1 131 ? 0.940 -8.524 9.495 1.00 96.88 131 LEU A C 1
ATOM 1026 O O . LEU A 1 131 ? 0.716 -9.651 9.934 1.00 96.88 131 LEU A O 1
ATOM 1030 N N . ILE A 1 132 ? 1.090 -8.283 8.189 1.00 96.50 132 ILE A N 1
ATOM 1031 C CA . ILE A 1 132 ? 0.998 -9.341 7.177 1.00 96.50 132 ILE A CA 1
ATOM 1032 C C . ILE A 1 132 ? 2.020 -10.441 7.456 1.00 96.50 132 ILE A C 1
ATOM 1034 O O . ILE A 1 132 ? 1.675 -11.618 7.501 1.00 96.50 132 ILE A O 1
ATOM 1038 N N . THR A 1 133 ? 3.280 -10.079 7.691 1.00 95.75 133 THR A N 1
ATOM 1039 C CA . THR A 1 133 ? 4.333 -11.069 7.940 1.00 95.75 133 THR A CA 1
ATOM 1040 C C . THR A 1 133 ? 4.018 -11.915 9.174 1.00 95.75 133 THR A C 1
ATOM 1042 O O . THR A 1 133 ? 4.196 -13.132 9.130 1.00 95.75 133 THR A O 1
ATOM 1045 N N . ALA A 1 134 ? 3.504 -11.292 10.237 1.00 95.25 134 ALA A N 1
ATOM 1046 C CA . ALA A 1 134 ? 3.160 -11.968 11.482 1.00 95.25 134 ALA A CA 1
ATOM 1047 C C . ALA A 1 134 ? 1.915 -12.869 11.373 1.00 95.25 134 ALA A C 1
ATOM 1049 O O . ALA A 1 134 ? 1.890 -13.929 11.994 1.00 95.25 134 ALA A O 1
ATOM 1050 N N . HIS A 1 135 ? 0.910 -12.489 10.574 1.00 95.50 135 HIS A N 1
ATOM 1051 C CA . HIS A 1 135 ? -0.428 -13.097 10.644 1.00 95.50 135 HIS A CA 1
ATOM 1052 C C . HIS A 1 135 ? -1.003 -13.611 9.308 1.00 95.50 135 HIS A C 1
ATOM 1054 O O . HIS A 1 135 ? -2.143 -14.073 9.283 1.00 95.50 135 HIS A O 1
ATOM 1060 N N . HIS A 1 136 ? -0.245 -13.586 8.202 1.00 94.19 136 HIS A N 1
ATOM 1061 C CA . HIS A 1 136 ? -0.711 -13.980 6.855 1.00 94.19 136 HIS A CA 1
ATOM 1062 C C . HIS A 1 136 ? -1.490 -15.305 6.802 1.00 94.19 136 HIS A C 1
ATOM 1064 O O . HIS A 1 136 ? -2.524 -15.370 6.141 1.00 94.19 136 HIS A O 1
ATOM 1070 N N . ALA A 1 137 ? -1.042 -16.339 7.525 1.00 92.56 137 ALA A N 1
ATOM 1071 C CA . ALA A 1 137 ? -1.675 -17.660 7.520 1.00 92.56 137 ALA A CA 1
ATOM 1072 C C . ALA A 1 137 ? -3.147 -17.630 7.976 1.00 92.56 137 ALA A C 1
ATOM 1074 O O . ALA A 1 137 ? -3.960 -18.404 7.478 1.00 92.56 137 ALA A O 1
ATOM 1075 N N . HIS A 1 138 ? -3.492 -16.717 8.887 1.00 93.00 138 HIS A N 1
ATOM 1076 C CA . HIS A 1 138 ? -4.855 -16.537 9.395 1.00 93.00 138 HIS A CA 1
ATOM 1077 C C . HIS A 1 138 ? -5.638 -15.492 8.589 1.00 93.00 138 HIS A C 1
ATOM 1079 O O . HIS A 1 138 ? -6.863 -15.546 8.525 1.00 93.00 138 HIS A O 1
ATOM 1085 N N . LEU A 1 139 ? -4.935 -14.562 7.937 1.00 92.56 139 LEU A N 1
ATOM 1086 C CA . LEU A 1 139 ? -5.535 -13.477 7.161 1.00 92.56 139 LEU A CA 1
ATOM 1087 C C . LEU A 1 139 ? -5.927 -13.863 5.735 1.00 92.56 139 LEU A C 1
ATOM 1089 O O . LEU A 1 139 ? -6.736 -13.153 5.144 1.00 92.56 139 LEU A O 1
ATOM 1093 N N . ALA A 1 140 ? -5.391 -14.958 5.185 1.00 87.12 140 ALA A N 1
ATOM 1094 C CA . ALA A 1 140 ? -5.618 -15.343 3.791 1.00 87.12 140 ALA A CA 1
ATOM 1095 C C . ALA A 1 140 ? -7.106 -15.311 3.408 1.00 87.12 140 ALA A C 1
ATOM 1097 O O . ALA A 1 140 ? -7.472 -14.682 2.433 1.00 87.12 140 ALA A O 1
ATOM 1098 N N . THR A 1 141 ? -8.003 -15.868 4.217 1.00 86.69 141 THR A N 1
ATOM 1099 C CA . THR A 1 141 ? -9.434 -15.930 3.864 1.00 86.69 141 THR A CA 1
ATOM 1100 C C . THR A 1 141 ? -10.232 -14.654 4.154 1.00 86.69 141 THR A C 1
ATOM 1102 O O . THR A 1 141 ? -11.395 -14.580 3.766 1.00 86.69 141 THR A O 1
ATOM 1105 N N . ARG A 1 142 ? -9.642 -13.652 4.822 1.00 89.62 142 ARG A N 1
ATOM 1106 C CA . ARG A 1 142 ? -10.339 -12.420 5.250 1.00 89.62 142 ARG A CA 1
ATOM 1107 C C . ARG A 1 142 ? -9.830 -11.149 4.587 1.00 89.62 142 ARG A C 1
ATOM 1109 O O . ARG A 1 142 ? -10.521 -10.133 4.595 1.00 89.62 142 ARG A O 1
ATOM 1116 N N . LEU A 1 143 ? -8.621 -11.185 4.037 1.00 91.38 143 LEU A N 1
ATOM 1117 C CA . LEU A 1 143 ? -7.994 -10.018 3.444 1.00 91.38 143 LEU A CA 1
ATOM 1118 C C . LEU A 1 143 ? -8.156 -10.027 1.924 1.00 91.38 143 LEU A C 1
ATOM 1120 O O . LEU A 1 143 ? -7.705 -10.948 1.245 1.00 91.38 143 LEU A O 1
ATOM 1124 N N . ASP A 1 144 ? -8.754 -8.963 1.391 1.00 90.56 144 ASP A N 1
ATOM 1125 C CA . ASP A 1 144 ? -8.687 -8.661 -0.034 1.00 90.56 144 ASP A CA 1
ATOM 1126 C C . ASP A 1 144 ? -7.348 -7.975 -0.339 1.00 90.56 144 ASP A C 1
ATOM 1128 O O . ASP A 1 144 ? -7.055 -6.883 0.155 1.00 90.56 144 ASP A O 1
ATOM 1132 N N . LEU A 1 145 ? -6.516 -8.644 -1.136 1.00 92.00 145 LEU A N 1
ATOM 1133 C CA . LEU A 1 145 ? -5.199 -8.149 -1.535 1.00 92.00 145 LEU A CA 1
ATOM 1134 C C . LEU A 1 145 ? -5.248 -7.277 -2.789 1.00 92.00 145 LEU A C 1
ATOM 1136 O O . LEU A 1 145 ? -4.245 -6.636 -3.111 1.00 92.00 145 LEU A O 1
ATOM 1140 N N . SER A 1 146 ? -6.386 -7.224 -3.484 1.00 91.75 146 SER A N 1
ATOM 1141 C CA . SER A 1 146 ? -6.529 -6.421 -4.693 1.00 91.75 146 SER A CA 1
ATOM 1142 C C . SER A 1 146 ? -6.301 -4.923 -4.425 1.00 91.75 146 SER A C 1
ATOM 1144 O O . SER A 1 146 ? -5.464 -4.337 -5.120 1.00 91.75 146 SER A O 1
ATOM 1146 N N . PRO A 1 147 ? -6.897 -4.290 -3.388 1.00 93.38 147 PRO A N 1
ATOM 1147 C CA . PRO A 1 147 ? -6.637 -2.882 -3.083 1.00 93.38 147 PRO A CA 1
ATOM 1148 C C . PRO A 1 147 ? -5.164 -2.541 -2.782 1.00 93.38 147 PRO A C 1
ATOM 1150 O O . PRO A 1 147 ? -4.639 -1.640 -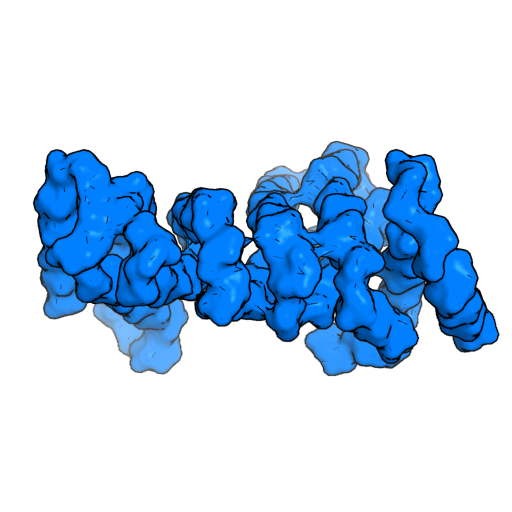3.444 1.00 93.38 147 PRO A O 1
ATOM 1153 N N . PRO A 1 148 ? -4.449 -3.227 -1.858 1.00 95.38 148 PRO A N 1
ATOM 1154 C CA . PRO A 1 148 ? -3.049 -2.903 -1.584 1.00 95.38 148 PRO A CA 1
ATOM 1155 C C . PRO A 1 148 ? -2.137 -3.160 -2.777 1.00 95.38 148 PRO A C 1
ATOM 1157 O O . PRO A 1 148 ? -1.256 -2.344 -3.043 1.00 95.38 148 PRO A O 1
ATOM 1160 N N . LEU A 1 149 ? -2.345 -4.250 -3.523 1.00 95.69 149 LEU A N 1
ATOM 1161 C CA . LEU A 1 149 ? -1.547 -4.514 -4.717 1.00 95.69 149 LEU A CA 1
ATOM 1162 C C . LEU A 1 149 ? -1.795 -3.455 -5.786 1.00 95.69 149 LEU A C 1
ATOM 1164 O O . LEU A 1 149 ? -0.828 -2.909 -6.303 1.00 95.69 149 LEU A O 1
ATOM 1168 N N . THR A 1 150 ? -3.053 -3.100 -6.052 1.00 95.19 150 THR A N 1
ATOM 1169 C CA . THR A 1 150 ? -3.398 -2.045 -7.014 1.00 95.19 150 THR A CA 1
ATOM 1170 C C . THR A 1 150 ? -2.727 -0.727 -6.642 1.00 95.19 150 THR A C 1
ATOM 1172 O O . THR A 1 150 ? -2.047 -0.141 -7.475 1.00 95.19 150 THR A O 1
ATOM 1175 N N . ALA A 1 151 ? -2.829 -0.290 -5.383 1.00 95.50 151 ALA A N 1
ATOM 1176 C CA . ALA A 1 151 ? -2.207 0.955 -4.939 1.00 95.50 151 ALA A CA 1
ATOM 1177 C C . ALA A 1 151 ? -0.678 0.954 -5.117 1.00 95.50 151 ALA A C 1
ATOM 1179 O O . ALA A 1 151 ? -0.107 1.929 -5.606 1.00 95.50 151 ALA A O 1
ATOM 1180 N N . LEU A 1 152 ? -0.008 -0.145 -4.756 1.00 97.19 152 LEU A N 1
ATOM 1181 C CA . LEU A 1 152 ? 1.444 -0.277 -4.898 1.00 97.19 152 LEU A CA 1
ATOM 1182 C C . LEU A 1 152 ? 1.877 -0.364 -6.367 1.00 97.19 152 LEU A C 1
ATOM 1184 O O . LEU A 1 152 ? 2.897 0.218 -6.732 1.00 97.19 152 LEU A O 1
ATOM 1188 N N . ILE A 1 153 ? 1.121 -1.080 -7.202 1.00 96.00 153 ILE A N 1
ATOM 1189 C CA . ILE A 1 153 ? 1.369 -1.200 -8.644 1.00 96.00 153 ILE A CA 1
ATOM 1190 C C . ILE A 1 153 ? 1.216 0.164 -9.314 1.00 96.00 153 ILE A C 1
ATOM 1192 O O . ILE A 1 153 ? 2.094 0.549 -10.086 1.00 96.00 153 ILE A O 1
ATOM 1196 N N . THR A 1 154 ? 0.153 0.906 -8.995 1.00 94.69 154 THR A N 1
ATOM 1197 C CA . THR A 1 154 ? -0.064 2.265 -9.500 1.00 94.69 154 THR A CA 1
ATOM 1198 C C . THR A 1 154 ? 1.082 3.184 -9.091 1.00 94.69 154 THR A C 1
ATOM 1200 O O . THR A 1 154 ? 1.662 3.828 -9.954 1.00 94.69 154 THR A O 1
ATOM 1203 N N . GLU A 1 155 ? 1.502 3.175 -7.822 1.00 94.88 155 GLU A N 1
ATOM 1204 C CA . GLU A 1 155 ? 2.626 3.999 -7.346 1.00 94.88 155 GLU A CA 1
ATOM 1205 C C . GLU A 1 155 ? 3.934 3.704 -8.106 1.00 94.88 155 GLU A C 1
ATOM 1207 O O . GLU A 1 155 ? 4.653 4.623 -8.504 1.00 94.88 155 GLU A O 1
ATOM 1212 N N . VAL A 1 156 ? 4.244 2.424 -8.347 1.00 95.56 156 VAL A N 1
ATOM 1213 C CA . VAL A 1 156 ? 5.424 2.027 -9.135 1.00 95.56 156 VAL A CA 1
ATOM 1214 C C . VAL A 1 156 ? 5.278 2.472 -10.589 1.00 95.56 156 VAL A C 1
ATOM 1216 O O . VAL A 1 156 ? 6.210 3.042 -11.151 1.00 95.56 156 VAL A O 1
ATOM 1219 N N . THR A 1 157 ? 4.123 2.219 -11.198 1.00 93.31 157 THR A N 1
ATOM 1220 C CA . THR A 1 157 ? 3.870 2.501 -12.616 1.00 93.31 157 THR A CA 1
ATOM 1221 C C . THR A 1 157 ? 3.898 3.999 -12.891 1.00 93.31 157 THR A C 1
ATOM 1223 O O . THR A 1 157 ? 4.606 4.443 -13.790 1.00 93.31 157 THR A O 1
ATOM 1226 N N . ASP A 1 158 ? 3.213 4.798 -12.075 1.00 92.31 158 ASP A N 1
ATOM 1227 C CA . ASP A 1 158 ? 3.198 6.256 -12.183 1.00 92.31 158 ASP A CA 1
ATOM 1228 C C . ASP A 1 158 ? 4.600 6.829 -11.965 1.00 92.31 158 ASP A C 1
ATOM 1230 O O . ASP A 1 158 ? 5.077 7.642 -12.761 1.00 92.31 158 ASP A O 1
ATOM 1234 N N . GLY A 1 159 ? 5.311 6.345 -10.940 1.00 91.62 159 GLY A N 1
ATOM 1235 C CA . GLY A 1 159 ? 6.695 6.727 -10.684 1.00 91.62 159 GLY A CA 1
ATOM 1236 C C . GLY A 1 159 ? 7.602 6.461 -11.887 1.00 91.62 159 GLY A C 1
ATOM 1237 O O . GLY A 1 159 ? 8.323 7.353 -12.336 1.00 91.62 159 GLY A O 1
ATOM 1238 N N . LEU A 1 160 ? 7.561 5.252 -12.445 1.00 90.69 160 LEU A N 1
ATOM 1239 C CA . LEU A 1 160 ? 8.384 4.875 -13.595 1.00 90.69 160 LEU A CA 1
ATOM 1240 C C . LEU A 1 160 ? 7.964 5.598 -14.884 1.00 90.69 160 LEU A C 1
ATOM 1242 O O . LEU A 1 160 ? 8.831 5.999 -15.664 1.00 90.69 160 LEU A O 1
ATOM 1246 N N . ASN A 1 161 ? 6.671 5.856 -15.086 1.00 90.00 161 ASN A N 1
ATOM 1247 C CA . ASN A 1 161 ? 6.172 6.663 -16.199 1.00 90.00 161 ASN A CA 1
ATOM 1248 C C . ASN A 1 161 ? 6.731 8.088 -16.164 1.00 90.00 161 ASN A C 1
ATOM 1250 O O . ASN A 1 161 ? 7.145 8.601 -17.206 1.00 90.00 161 ASN A O 1
ATOM 1254 N N . LEU A 1 162 ? 6.866 8.701 -14.982 1.00 88.50 162 LEU A N 1
ATOM 1255 C CA . LEU A 1 162 ? 7.503 10.016 -14.849 1.00 88.50 162 LEU A CA 1
ATOM 1256 C C . LEU A 1 162 ? 8.951 10.027 -15.361 1.00 88.50 162 LEU A C 1
ATOM 1258 O O . LEU A 1 162 ? 9.395 11.033 -15.919 1.00 88.50 162 LEU A O 1
ATOM 1262 N N . LEU A 1 163 ? 9.682 8.911 -15.250 1.00 85.69 163 LEU A N 1
ATOM 1263 C CA . LEU A 1 163 ? 11.039 8.800 -15.799 1.00 85.69 163 LEU A CA 1
ATOM 1264 C C . LEU A 1 163 ? 11.056 8.880 -17.325 1.00 85.69 163 LEU A C 1
ATOM 1266 O O . LEU A 1 163 ? 12.056 9.309 -17.896 1.00 85.69 163 LEU A O 1
ATOM 1270 N N . THR A 1 164 ? 9.968 8.496 -17.997 1.00 81.81 164 THR A N 1
ATOM 1271 C CA . THR A 1 164 ? 9.893 8.534 -19.465 1.00 81.81 164 THR A CA 1
ATOM 1272 C C . THR A 1 164 ? 9.863 9.952 -20.029 1.00 81.81 164 THR A C 1
ATOM 1274 O O . THR A 1 164 ? 10.256 10.170 -21.177 1.00 81.81 164 THR A O 1
ATOM 1277 N N . HIS A 1 165 ? 9.471 10.927 -19.207 1.00 83.44 165 HIS A N 1
ATOM 1278 C CA . HIS A 1 165 ? 9.480 12.342 -19.565 1.00 83.44 165 HIS A CA 1
ATOM 1279 C C . HIS A 1 165 ? 10.844 13.010 -19.339 1.00 83.44 165 HIS A C 1
ATOM 1281 O O . HIS A 1 165 ? 11.079 14.102 -19.858 1.00 83.44 165 HIS A O 1
ATOM 1287 N N . ILE A 1 166 ? 11.762 12.357 -18.619 1.00 83.56 166 ILE A N 1
ATOM 1288 C CA . ILE A 1 166 ? 13.116 12.861 -18.378 1.00 83.56 166 ILE A CA 1
ATOM 1289 C C . ILE A 1 166 ? 13.993 12.496 -19.577 1.00 83.56 166 ILE A C 1
ATOM 1291 O O . ILE A 1 166 ? 14.219 11.322 -19.868 1.00 83.56 166 ILE A O 1
ATOM 1295 N N . LYS A 1 167 ? 14.505 13.511 -20.278 1.00 80.00 167 LYS A N 1
ATOM 1296 C CA . LYS A 1 167 ? 15.398 13.341 -21.430 1.00 80.00 167 LYS A CA 1
ATOM 1297 C C . LYS A 1 167 ? 16.821 13.745 -21.042 1.00 80.00 167 LYS A C 1
ATOM 1299 O O . LYS A 1 167 ? 17.073 14.935 -20.880 1.00 80.00 167 LYS A O 1
ATOM 1304 N N . PRO A 1 168 ? 17.758 12.789 -20.913 1.00 78.31 168 PRO A N 1
ATOM 1305 C CA . PRO A 1 168 ? 19.160 13.111 -20.684 1.00 78.31 168 PRO A CA 1
ATOM 1306 C C . PRO A 1 168 ? 19.734 13.876 -21.884 1.00 78.31 168 PRO A C 1
ATOM 1308 O O . PRO A 1 168 ? 19.659 13.395 -23.018 1.00 78.31 168 PRO A O 1
ATOM 1311 N N . GLU A 1 169 ? 20.338 15.037 -21.647 1.00 73.25 169 GLU A N 1
ATOM 1312 C CA . GLU A 1 169 ? 21.090 15.770 -22.669 1.00 73.25 169 GLU A CA 1
ATOM 1313 C C . GLU A 1 169 ? 22.516 15.206 -22.731 1.00 73.25 169 GLU A C 1
ATOM 1315 O O . GLU A 1 169 ? 23.205 15.111 -21.716 1.00 73.25 169 GLU A O 1
ATOM 1320 N N . GLU A 1 170 ? 22.954 14.764 -23.915 1.00 70.44 170 GLU A N 1
ATOM 1321 C CA . GLU A 1 170 ? 24.299 14.197 -24.141 1.00 70.44 170 GLU A CA 1
ATOM 1322 C C . GLU A 1 170 ? 24.690 13.064 -23.162 1.00 70.44 170 GLU A C 1
ATOM 1324 O O . GLU A 1 170 ? 25.852 12.906 -22.781 1.00 70.44 170 GLU A O 1
ATOM 1329 N N . GLY A 1 171 ? 23.716 12.257 -22.726 1.00 70.00 171 GLY A N 1
ATOM 1330 C CA . GLY A 1 171 ? 23.956 11.148 -21.796 1.00 70.00 171 GLY A CA 1
ATOM 1331 C C . GLY A 1 171 ? 24.249 11.583 -20.357 1.00 70.00 171 GLY A C 1
ATOM 1332 O O . GLY A 1 171 ? 24.759 10.783 -19.569 1.00 70.00 171 GLY A O 1
ATOM 1333 N N . LYS A 1 172 ? 23.932 12.833 -19.998 1.00 73.94 172 LYS A N 1
ATOM 1334 C CA . LYS A 1 172 ? 24.010 13.363 -18.635 1.00 73.94 172 LYS A CA 1
ATOM 1335 C C . LYS A 1 172 ? 22.643 13.861 -18.179 1.00 73.94 172 LYS A C 1
ATOM 1337 O O . LYS A 1 172 ? 21.864 14.410 -18.950 1.00 73.94 172 LYS A O 1
ATOM 1342 N N . LEU A 1 173 ? 22.365 13.661 -16.896 1.00 79.75 173 LEU A N 1
ATOM 1343 C CA . LEU A 1 173 ? 21.225 14.275 -16.227 1.00 79.75 173 LEU A CA 1
ATOM 1344 C C . LEU A 1 173 ? 21.683 15.581 -15.586 1.00 79.75 173 LEU A C 1
ATOM 1346 O O . LEU A 1 173 ? 22.774 15.649 -15.011 1.00 79.75 173 LEU A O 1
ATOM 1350 N N . ILE A 1 174 ? 20.841 16.608 -15.647 1.00 82.44 174 ILE A N 1
ATOM 1351 C CA . ILE A 1 174 ? 21.020 17.779 -14.792 1.00 82.44 174 ILE A CA 1
ATOM 1352 C C . ILE A 1 174 ? 20.799 17.375 -13.326 1.00 82.44 174 ILE A C 1
ATOM 1354 O O . ILE A 1 174 ? 20.075 16.428 -13.015 1.00 82.44 174 ILE A O 1
ATOM 1358 N N . SER A 1 175 ? 21.419 18.100 -12.396 1.00 79.56 175 SER A N 1
ATOM 1359 C CA . SER A 1 175 ? 21.440 17.723 -10.972 1.00 79.56 175 SER A CA 1
ATOM 1360 C C . SER A 1 175 ? 20.054 17.652 -10.312 1.00 79.56 175 SER A C 1
ATOM 1362 O O . SER A 1 175 ? 19.882 16.947 -9.315 1.00 79.56 175 SER A O 1
ATOM 1364 N N . GLN A 1 176 ? 19.064 18.383 -10.835 1.00 82.38 176 GLN A N 1
ATOM 1365 C CA . GLN A 1 176 ? 17.676 18.305 -10.374 1.00 82.38 176 GLN A CA 1
ATOM 1366 C C . GLN A 1 176 ? 17.018 16.993 -10.812 1.00 82.38 176 GLN A C 1
ATOM 1368 O O . GLN A 1 176 ? 16.489 16.279 -9.958 1.00 82.38 176 GLN A O 1
ATOM 1373 N N . ASP A 1 177 ? 17.134 16.634 -12.090 1.00 85.81 177 ASP A N 1
ATOM 1374 C CA . ASP A 1 177 ? 16.588 15.390 -12.639 1.00 85.81 177 ASP A CA 1
ATOM 1375 C C . ASP A 1 177 ? 17.206 14.169 -11.969 1.00 85.81 177 ASP A C 1
ATOM 1377 O O . ASP A 1 177 ? 16.494 13.238 -11.612 1.00 85.81 177 ASP A O 1
ATOM 1381 N N . GLU A 1 178 ? 18.511 14.190 -11.687 1.00 84.75 178 GLU A N 1
ATOM 1382 C CA . GLU A 1 178 ? 19.163 13.093 -10.970 1.00 84.75 178 GLU A CA 1
ATOM 1383 C C . GLU A 1 178 ? 18.524 12.846 -9.591 1.00 84.75 178 GLU A C 1
ATOM 1385 O O . GLU A 1 178 ? 18.270 11.701 -9.211 1.00 84.75 178 GLU A O 1
ATOM 1390 N N . LYS A 1 179 ? 18.194 13.910 -8.846 1.00 87.31 179 LYS A N 1
ATOM 1391 C CA . LYS A 1 179 ? 17.510 13.787 -7.548 1.00 87.31 179 LYS A CA 1
ATOM 1392 C C . LYS A 1 179 ? 16.089 13.249 -7.695 1.00 87.31 179 LYS A C 1
ATOM 1394 O O . LYS A 1 179 ? 15.652 12.474 -6.842 1.00 87.31 179 LYS A O 1
ATOM 1399 N N . VAL A 1 180 ? 15.374 13.664 -8.740 1.00 87.94 180 VAL A N 1
ATOM 1400 C CA . VAL A 1 180 ? 14.018 13.182 -9.041 1.00 87.94 180 VAL A CA 1
ATOM 1401 C C . VAL A 1 180 ? 14.054 11.697 -9.392 1.00 87.94 180 VAL A C 1
ATOM 1403 O O . VAL A 1 180 ? 13.360 10.913 -8.746 1.00 87.94 180 VAL A O 1
ATOM 1406 N N . VAL A 1 181 ? 14.941 11.292 -10.305 1.00 88.12 181 VAL A N 1
ATOM 1407 C CA . VAL A 1 181 ? 15.165 9.889 -10.683 1.00 88.12 181 VAL A CA 1
ATOM 1408 C C . VAL A 1 181 ? 15.485 9.053 -9.446 1.00 88.12 181 VAL A C 1
ATOM 1410 O O . VAL A 1 181 ? 14.822 8.053 -9.188 1.00 88.1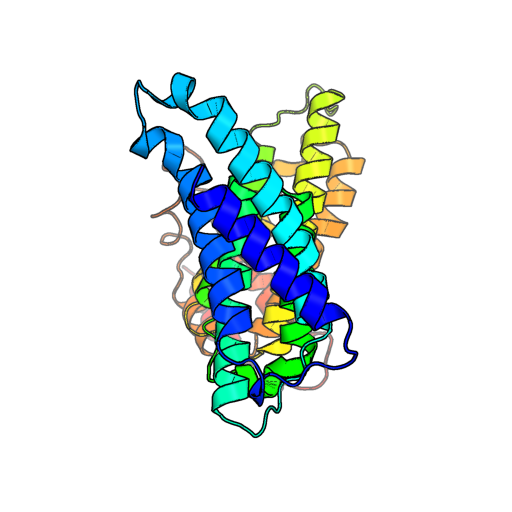2 181 VAL A O 1
ATOM 1413 N N . GLN A 1 182 ? 16.442 9.476 -8.616 1.00 88.19 182 GLN A N 1
ATOM 1414 C CA . GLN A 1 182 ? 16.793 8.740 -7.398 1.00 88.19 182 GLN A CA 1
ATOM 1415 C C . GLN A 1 182 ? 15.624 8.612 -6.412 1.00 88.19 182 GLN A C 1
ATOM 1417 O O . GLN A 1 182 ? 15.515 7.592 -5.728 1.00 88.19 182 GLN A O 1
ATOM 1422 N N . ARG A 1 183 ? 14.768 9.634 -6.297 1.00 89.44 183 ARG A N 1
ATOM 1423 C CA . ARG A 1 183 ? 13.584 9.589 -5.430 1.00 89.44 183 ARG A CA 1
ATOM 1424 C C . ARG A 1 183 ? 12.568 8.575 -5.948 1.00 89.44 183 ARG A C 1
ATOM 1426 O O . ARG A 1 183 ? 12.159 7.711 -5.175 1.00 89.44 183 ARG A O 1
ATOM 1433 N N . ILE A 1 184 ? 12.222 8.662 -7.232 1.00 91.06 184 ILE A N 1
ATOM 1434 C CA . ILE A 1 184 ? 11.295 7.744 -7.904 1.00 91.06 184 ILE A CA 1
ATOM 1435 C C . ILE A 1 184 ? 11.772 6.303 -7.742 1.00 91.06 184 ILE A C 1
ATOM 1437 O O . ILE A 1 184 ? 11.012 5.438 -7.321 1.00 91.06 184 ILE A O 1
ATOM 1441 N N . MET A 1 185 ? 13.054 6.062 -8.001 1.00 90.69 185 MET A N 1
ATOM 1442 C CA . MET A 1 185 ? 13.665 4.740 -7.922 1.00 90.69 185 MET A CA 1
ATOM 1443 C C . MET A 1 185 ? 13.595 4.142 -6.517 1.00 90.69 185 MET A C 1
ATOM 1445 O O . MET A 1 185 ? 13.190 2.994 -6.345 1.00 90.69 185 MET A O 1
ATOM 1449 N N . LYS A 1 186 ? 13.929 4.935 -5.492 1.00 91.75 186 LYS A N 1
ATOM 1450 C CA . LYS A 1 186 ? 13.853 4.495 -4.092 1.00 91.75 186 LYS A CA 1
ATOM 1451 C C . LYS A 1 186 ? 12.424 4.159 -3.673 1.00 91.75 186 LYS A C 1
ATOM 1453 O O . LYS A 1 186 ? 12.237 3.169 -2.969 1.00 91.75 186 LYS A O 1
ATOM 1458 N N . MET A 1 187 ? 11.451 4.976 -4.080 1.00 92.69 187 MET A N 1
ATOM 1459 C CA . MET A 1 187 ? 10.043 4.745 -3.757 1.00 92.69 187 MET A CA 1
ATOM 1460 C C . MET A 1 187 ? 9.503 3.517 -4.495 1.00 92.69 187 MET A C 1
ATOM 1462 O O . MET A 1 187 ? 8.980 2.608 -3.860 1.00 92.69 187 MET A O 1
ATOM 1466 N N . SER A 1 188 ? 9.751 3.424 -5.803 1.00 94.69 188 SER A N 1
ATOM 1467 C CA . SER A 1 188 ? 9.352 2.279 -6.629 1.00 94.69 188 SER A CA 1
ATOM 1468 C C . SER A 1 188 ? 9.921 0.976 -6.072 1.00 94.69 188 SER A C 1
ATOM 1470 O O . SER A 1 188 ? 9.199 0.004 -5.882 1.00 94.69 188 SER A O 1
ATOM 1472 N N . TYR A 1 189 ? 11.204 0.964 -5.701 1.00 94.75 189 TYR A N 1
ATOM 1473 C CA . TYR A 1 189 ? 11.830 -0.205 -5.086 1.00 94.75 189 TYR A CA 1
ATOM 1474 C C . TYR A 1 189 ? 11.232 -0.568 -3.724 1.00 94.75 189 TYR A C 1
ATOM 1476 O O . TYR A 1 189 ? 11.100 -1.747 -3.392 1.00 94.75 189 TYR A O 1
ATOM 1484 N N . PHE A 1 190 ? 10.877 0.430 -2.912 1.00 95.94 190 PHE A N 1
ATOM 1485 C CA . PHE A 1 190 ? 10.194 0.193 -1.645 1.00 95.94 190 PHE A CA 1
ATOM 1486 C C . PHE A 1 190 ? 8.826 -0.467 -1.866 1.00 95.94 190 PHE A C 1
ATOM 1488 O O . PHE A 1 190 ? 8.542 -1.479 -1.228 1.00 95.94 190 PHE A O 1
ATOM 1495 N N . CYS A 1 191 ? 8.026 0.031 -2.809 1.00 96.88 191 CYS A N 1
ATOM 1496 C CA . CYS A 1 191 ? 6.737 -0.563 -3.163 1.00 96.88 191 CYS A CA 1
ATOM 1497 C C . CYS A 1 191 ? 6.891 -1.974 -3.746 1.00 96.88 191 CYS A C 1
ATOM 1499 O O . CYS A 1 191 ? 6.195 -2.890 -3.312 1.00 96.88 191 CYS A O 1
ATOM 1501 N N . LEU A 1 192 ? 7.863 -2.191 -4.640 1.00 96.94 192 LEU A N 1
ATOM 1502 C CA . LEU A 1 192 ? 8.183 -3.514 -5.189 1.00 96.94 192 LEU A CA 1
ATOM 1503 C C . LEU A 1 192 ? 8.536 -4.523 -4.095 1.00 96.94 192 LEU A C 1
ATOM 1505 O O . LEU A 1 192 ? 8.077 -5.661 -4.137 1.00 96.94 192 LEU A O 1
ATOM 1509 N N . LYS A 1 193 ? 9.287 -4.112 -3.068 1.00 96.44 193 LYS A N 1
ATOM 1510 C CA . LYS A 1 193 ? 9.564 -4.975 -1.911 1.00 96.44 193 LYS A CA 1
ATOM 1511 C C . LYS A 1 193 ? 8.301 -5.399 -1.178 1.00 96.44 193 LYS A C 1
ATOM 1513 O O . LYS A 1 193 ? 8.219 -6.543 -0.743 1.00 96.44 193 LYS A O 1
ATOM 1518 N N . ILE A 1 194 ? 7.335 -4.499 -1.028 1.00 96.88 194 ILE A N 1
ATOM 1519 C CA . ILE A 1 194 ? 6.058 -4.828 -0.391 1.00 96.88 194 ILE A CA 1
ATOM 1520 C C . ILE A 1 194 ? 5.272 -5.797 -1.272 1.00 96.88 194 ILE A C 1
ATOM 1522 O O . ILE A 1 194 ? 4.796 -6.808 -0.766 1.00 96.88 194 ILE A O 1
ATOM 1526 N N . ILE A 1 195 ? 5.197 -5.541 -2.581 1.00 96.88 195 ILE A N 1
ATOM 1527 C CA . ILE A 1 195 ? 4.547 -6.435 -3.551 1.00 96.88 195 ILE A CA 1
ATOM 1528 C C . ILE A 1 195 ? 5.156 -7.840 -3.477 1.00 96.88 195 ILE A C 1
ATOM 1530 O O . ILE A 1 195 ? 4.423 -8.820 -3.378 1.00 96.88 195 ILE A O 1
ATOM 1534 N N . MET A 1 196 ? 6.486 -7.945 -3.444 1.00 94.81 196 MET A N 1
ATOM 1535 C CA . MET A 1 196 ? 7.194 -9.217 -3.276 1.00 94.81 196 MET A CA 1
ATOM 1536 C C . MET A 1 196 ? 6.813 -9.928 -1.971 1.00 94.81 196 MET A C 1
ATOM 1538 O O . MET A 1 196 ? 6.576 -11.131 -1.993 1.00 94.81 196 MET A O 1
ATOM 1542 N N . VAL A 1 197 ? 6.726 -9.205 -0.847 1.00 95.25 197 VAL A N 1
ATOM 1543 C CA . VAL A 1 197 ? 6.287 -9.777 0.441 1.00 95.25 197 VAL A CA 1
ATOM 1544 C C . VAL A 1 197 ? 4.849 -10.289 0.356 1.00 95.25 197 VAL A C 1
ATOM 1546 O O . VAL A 1 197 ? 4.564 -11.367 0.869 1.00 95.25 197 VAL A O 1
ATOM 1549 N N . LEU A 1 198 ? 3.948 -9.556 -0.302 1.00 94.88 198 LEU A N 1
ATOM 1550 C CA . LEU A 1 198 ? 2.563 -9.993 -0.492 1.00 94.88 198 LEU A CA 1
ATOM 1551 C C . LEU A 1 198 ? 2.482 -11.250 -1.367 1.00 94.88 198 LEU A C 1
ATOM 1553 O O . LEU A 1 198 ? 1.806 -12.205 -0.991 1.00 94.88 198 LEU A O 1
ATOM 1557 N N . CYS A 1 199 ? 3.217 -11.289 -2.480 1.00 93.50 199 CYS A N 1
ATOM 1558 C CA . CYS A 1 199 ? 3.259 -12.454 -3.367 1.00 93.50 199 CYS A CA 1
ATOM 1559 C C . CYS A 1 199 ? 3.856 -13.695 -2.677 1.00 93.50 199 CYS A C 1
ATOM 1561 O O . CYS A 1 199 ? 3.370 -14.802 -2.890 1.00 93.50 199 CYS A O 1
ATOM 1563 N N . ASP A 1 200 ? 4.880 -13.516 -1.834 1.00 92.81 200 ASP A N 1
ATOM 1564 C CA . ASP A 1 200 ? 5.479 -14.592 -1.031 1.00 92.81 200 ASP A CA 1
ATOM 1565 C C . ASP A 1 200 ? 4.497 -15.134 0.015 1.00 92.81 200 ASP A C 1
ATOM 1567 O O . ASP A 1 200 ? 4.246 -16.337 0.091 1.00 92.81 200 ASP A O 1
ATOM 1571 N N . LYS A 1 201 ? 3.897 -14.242 0.811 1.00 93.00 201 LYS A N 1
ATOM 1572 C CA . LYS A 1 201 ? 3.062 -14.630 1.957 1.00 93.00 201 LYS A CA 1
ATOM 1573 C C . LYS A 1 201 ? 1.697 -15.184 1.568 1.00 93.00 201 LYS A C 1
ATOM 1575 O O . LYS A 1 201 ? 1.145 -15.978 2.324 1.00 93.00 201 LYS A O 1
ATOM 1580 N N . PHE A 1 202 ? 1.178 -14.805 0.406 1.00 90.88 202 PHE A N 1
ATOM 1581 C CA . PHE A 1 202 ? -0.119 -15.259 -0.095 1.00 90.88 202 PHE A CA 1
ATOM 1582 C C . PHE A 1 202 ? 0.011 -16.073 -1.385 1.00 90.88 202 PHE A C 1
ATOM 1584 O O . PHE A 1 202 ? -0.864 -16.041 -2.248 1.00 90.88 202 PHE A O 1
ATOM 1591 N N . LYS A 1 203 ? 1.111 -16.822 -1.538 1.00 84.94 203 LYS A N 1
ATOM 1592 C CA . LYS A 1 203 ? 1.327 -17.689 -2.700 1.00 84.94 203 LYS A CA 1
ATOM 1593 C C . LYS A 1 203 ? 0.140 -18.641 -2.909 1.00 84.94 203 LYS A C 1
ATOM 1595 O O . LYS A 1 203 ? -0.240 -19.376 -2.002 1.00 84.94 203 LYS A O 1
ATOM 1600 N N . GLY A 1 204 ? -0.415 -18.639 -4.123 1.00 81.69 204 GLY A N 1
ATOM 1601 C CA . GLY A 1 204 ? -1.602 -19.425 -4.485 1.00 81.69 204 GLY A CA 1
ATOM 1602 C C . GLY A 1 204 ? -2.935 -18.828 -4.017 1.00 81.69 204 GLY A C 1
ATOM 1603 O O . GLY A 1 204 ? -3.974 -19.452 -4.203 1.00 81.69 204 GLY A O 1
ATOM 1604 N N . TYR A 1 205 ? -2.922 -17.635 -3.418 1.00 83.62 205 TYR A N 1
ATOM 1605 C CA . TYR A 1 205 ? -4.110 -16.900 -2.998 1.00 83.62 205 TYR A CA 1
ATOM 1606 C C . TYR A 1 205 ? -3.961 -15.408 -3.337 1.00 83.62 205 TYR A C 1
ATOM 1608 O O . TYR A 1 205 ? -3.683 -14.569 -2.485 1.00 83.62 205 TYR A O 1
ATOM 1616 N N . LEU A 1 206 ? -4.130 -15.067 -4.617 1.00 84.38 206 LEU A N 1
ATOM 1617 C CA . LEU A 1 206 ? -4.063 -13.685 -5.116 1.00 84.38 206 LEU A CA 1
ATOM 1618 C C . LEU A 1 206 ? -5.310 -13.312 -5.942 1.00 84.38 206 LEU A C 1
ATOM 1620 O O . LEU A 1 206 ? -5.184 -12.852 -7.082 1.00 84.38 206 LEU A O 1
ATOM 1624 N N . PRO A 1 207 ? -6.530 -13.523 -5.409 1.00 80.44 207 PRO A N 1
ATOM 1625 C CA . PRO A 1 207 ? -7.749 -13.293 -6.174 1.00 80.44 207 PRO A CA 1
ATOM 1626 C C . PRO A 1 207 ? -7.848 -11.830 -6.621 1.00 80.44 207 PRO A C 1
ATOM 1628 O O . PRO A 1 207 ? -7.654 -10.905 -5.837 1.00 80.44 207 PRO A O 1
ATOM 1631 N N . GLY A 1 208 ? -8.143 -11.620 -7.904 1.00 83.00 208 GLY A N 1
ATOM 1632 C CA . GLY A 1 208 ? -8.364 -10.286 -8.470 1.00 83.00 208 GLY A CA 1
ATOM 1633 C C . GLY A 1 208 ? -7.107 -9.432 -8.673 1.00 83.00 208 GLY A C 1
ATOM 1634 O O . GLY A 1 208 ? -7.224 -8.345 -9.230 1.00 83.00 208 GLY A O 1
ATOM 1635 N N . ALA A 1 209 ? -5.918 -9.907 -8.289 1.00 87.06 209 ALA A N 1
ATOM 1636 C CA . ALA A 1 209 ? -4.671 -9.146 -8.413 1.00 87.06 209 ALA A CA 1
ATOM 1637 C C . ALA A 1 209 ? -3.807 -9.542 -9.624 1.00 87.06 209 ALA A C 1
ATOM 1639 O O . ALA A 1 209 ? -2.896 -8.803 -10.001 1.00 87.06 209 ALA A O 1
ATOM 1640 N N . HIS A 1 210 ? -4.085 -10.689 -10.256 1.00 89.31 210 HIS A N 1
ATOM 1641 C CA . HIS A 1 210 ? -3.269 -11.237 -11.347 1.00 89.31 210 HIS A CA 1
ATOM 1642 C C . HIS A 1 210 ? -3.083 -10.276 -12.523 1.00 89.31 210 HIS A C 1
ATOM 1644 O O . HIS A 1 210 ? -1.971 -10.170 -13.031 1.00 89.31 210 HIS A O 1
ATOM 1650 N N . GLN A 1 211 ? -4.135 -9.550 -12.922 1.00 89.44 211 GLN A N 1
ATOM 1651 C CA . GLN A 1 211 ? -4.059 -8.615 -14.050 1.00 89.44 211 GLN A CA 1
ATOM 1652 C C . GLN A 1 211 ? -3.095 -7.466 -13.746 1.00 89.44 211 GLN A C 1
ATOM 1654 O O . GLN A 1 211 ? -2.191 -7.203 -14.530 1.00 89.44 211 GLN A O 1
ATOM 1659 N N . GLY A 1 212 ? -3.217 -6.847 -12.569 1.00 91.12 212 GLY A N 1
ATOM 1660 C CA . GLY A 1 212 ? -2.303 -5.782 -12.162 1.00 91.12 212 GLY A CA 1
ATOM 1661 C C . GLY A 1 212 ? -0.856 -6.269 -12.040 1.00 91.12 212 GLY A C 1
ATOM 1662 O O . GLY A 1 212 ? 0.069 -5.551 -12.409 1.00 91.12 212 GLY A O 1
ATOM 1663 N N . LEU A 1 213 ? -0.640 -7.497 -11.558 1.00 92.25 213 LEU A N 1
ATOM 1664 C CA . LEU A 1 213 ? 0.699 -8.089 -11.476 1.00 92.25 213 LEU A CA 1
ATOM 1665 C C . LEU A 1 213 ? 1.288 -8.386 -12.861 1.00 92.25 213 LEU A C 1
ATOM 1667 O O . LEU A 1 213 ? 2.482 -8.174 -13.066 1.00 92.25 213 LEU A O 1
ATOM 1671 N N . LEU A 1 214 ? 0.469 -8.835 -13.814 1.00 90.44 214 LEU A N 1
ATOM 1672 C CA . LEU A 1 214 ? 0.877 -9.002 -15.207 1.00 90.44 214 LEU A CA 1
ATOM 1673 C C . LEU A 1 214 ? 1.281 -7.657 -15.824 1.00 90.44 214 LEU A C 1
ATOM 1675 O O . LEU A 1 214 ? 2.374 -7.544 -16.380 1.00 90.44 214 LEU A O 1
ATOM 1679 N N . ASP A 1 215 ? 0.438 -6.636 -15.672 1.00 90.06 215 ASP A N 1
ATOM 1680 C CA . ASP A 1 215 ? 0.706 -5.293 -16.191 1.00 90.06 215 ASP A CA 1
ATOM 1681 C C . ASP A 1 215 ? 1.984 -4.711 -15.569 1.00 90.06 215 ASP A C 1
ATOM 1683 O O . ASP A 1 215 ? 2.836 -4.179 -16.285 1.00 90.06 215 ASP A O 1
ATOM 1687 N N . LEU A 1 216 ? 2.185 -4.906 -14.260 1.00 93.25 216 LEU A N 1
ATOM 1688 C CA . LEU A 1 216 ? 3.423 -4.541 -13.576 1.00 93.25 216 LEU A CA 1
ATOM 1689 C C . LEU A 1 216 ? 4.633 -5.253 -14.187 1.00 93.25 216 LEU A C 1
ATOM 1691 O O . LEU A 1 216 ? 5.623 -4.597 -14.492 1.00 93.25 216 LEU A O 1
ATOM 1695 N N . LEU A 1 217 ? 4.589 -6.576 -14.367 1.00 90.56 217 LEU A N 1
ATOM 1696 C CA . LEU A 1 217 ? 5.716 -7.337 -14.916 1.00 90.56 217 LEU A CA 1
ATOM 1697 C C . LEU A 1 217 ? 6.095 -6.852 -16.320 1.00 90.56 217 LEU A C 1
ATOM 1699 O O . LEU A 1 217 ? 7.274 -6.616 -16.594 1.00 90.56 217 LEU A O 1
ATOM 1703 N N . LEU A 1 218 ? 5.104 -6.636 -17.189 1.00 87.44 218 LEU A N 1
ATOM 1704 C CA . LEU A 1 218 ? 5.318 -6.072 -18.525 1.00 87.44 218 LEU A CA 1
ATOM 1705 C C . LEU A 1 218 ? 5.939 -4.674 -18.452 1.00 87.44 218 LEU A C 1
ATOM 1707 O O . LEU A 1 218 ? 6.867 -4.358 -19.207 1.00 87.44 218 LEU A O 1
ATOM 1711 N N . HIS A 1 219 ? 5.465 -3.858 -17.512 1.00 88.00 219 HIS A N 1
ATOM 1712 C CA . HIS A 1 219 ? 5.991 -2.525 -17.282 1.00 88.00 219 HIS A CA 1
ATOM 1713 C C . HIS A 1 219 ? 7.445 -2.560 -16.791 1.00 88.00 219 HIS A C 1
ATOM 1715 O O . HIS A 1 219 ? 8.287 -1.856 -17.340 1.00 88.00 219 HIS A O 1
ATOM 1721 N N . LEU A 1 220 ? 7.793 -3.428 -15.837 1.00 89.25 220 LEU A N 1
ATOM 1722 C CA . LEU A 1 220 ? 9.166 -3.586 -15.345 1.00 89.25 220 LEU A CA 1
ATOM 1723 C C . LEU A 1 220 ? 10.120 -4.059 -16.453 1.00 89.25 220 LEU A C 1
ATOM 1725 O O . LEU A 1 220 ? 11.222 -3.523 -16.579 1.00 89.25 220 LEU A O 1
ATOM 1729 N N . HIS A 1 221 ? 9.690 -4.991 -17.314 1.00 83.56 221 HIS A N 1
ATOM 1730 C CA . HIS A 1 221 ? 10.485 -5.447 -18.462 1.00 83.56 221 HIS A CA 1
ATOM 1731 C C . HIS A 1 221 ? 10.813 -4.323 -19.461 1.00 83.56 221 HIS A C 1
ATOM 1733 O O . HIS A 1 221 ? 11.861 -4.365 -20.112 1.00 83.56 221 HIS A O 1
ATOM 1739 N N . ARG A 1 222 ? 9.985 -3.273 -19.549 1.00 81.00 222 ARG A N 1
ATOM 1740 C CA . ARG A 1 222 ? 10.279 -2.082 -20.368 1.00 81.00 222 ARG A CA 1
ATOM 1741 C C . ARG A 1 222 ? 11.507 -1.311 -19.871 1.00 81.00 222 ARG A C 1
ATOM 1743 O O . ARG A 1 222 ? 12.182 -0.660 -20.668 1.00 81.00 222 ARG A O 1
ATOM 1750 N N . PHE A 1 223 ? 11.808 -1.402 -18.579 1.00 78.75 223 PHE A N 1
ATOM 1751 C CA . PHE A 1 223 ? 12.959 -0.756 -17.945 1.00 78.75 223 PHE A CA 1
ATOM 1752 C C . PHE A 1 223 ? 14.146 -1.703 -17.738 1.00 78.75 223 PHE A C 1
ATOM 1754 O O . PHE A 1 223 ? 15.131 -1.307 -17.119 1.00 78.75 223 PHE A O 1
ATOM 1761 N N . ALA A 1 224 ? 14.096 -2.924 -18.275 1.00 76.00 224 ALA A N 1
ATOM 1762 C CA . ALA A 1 224 ? 15.252 -3.807 -18.281 1.00 76.00 224 ALA A CA 1
ATOM 1763 C C . ALA A 1 224 ? 16.391 -3.210 -19.126 1.00 76.00 224 ALA A C 1
ATOM 1765 O O . ALA A 1 224 ? 16.160 -2.574 -20.159 1.00 76.00 224 ALA A O 1
ATOM 1766 N N . SER A 1 225 ? 17.635 -3.455 -18.711 1.00 66.19 225 SER A N 1
ATOM 1767 C CA . SER A 1 225 ? 18.854 -2.938 -19.357 1.00 66.19 225 SER A CA 1
ATOM 1768 C C . SER A 1 225 ? 18.981 -3.236 -20.861 1.00 66.19 225 SER A C 1
ATOM 1770 O O . SER A 1 225 ? 19.645 -2.488 -21.581 1.00 66.19 225 SER A O 1
ATOM 1772 N N . TYR A 1 226 ? 18.312 -4.282 -21.350 1.00 66.19 226 TYR A N 1
ATOM 1773 C CA . TYR A 1 226 ? 18.284 -4.685 -22.760 1.00 66.19 226 TYR A CA 1
ATOM 1774 C C . TYR A 1 226 ? 17.298 -3.874 -23.619 1.00 66.19 226 TYR A C 1
ATOM 1776 O O . TYR A 1 226 ? 17.302 -4.005 -24.843 1.00 66.19 226 TYR A O 1
ATOM 1784 N N . ASN A 1 227 ? 16.445 -3.046 -23.006 1.00 65.69 227 ASN A N 1
ATOM 1785 C CA . ASN A 1 227 ? 15.430 -2.271 -23.711 1.00 65.69 227 ASN A CA 1
ATOM 1786 C C . ASN A 1 227 ? 15.972 -0.914 -24.198 1.00 65.69 227 ASN A C 1
ATOM 1788 O O . ASN A 1 227 ? 16.800 -0.258 -23.563 1.00 65.69 227 ASN A O 1
ATOM 1792 N N . THR A 1 228 ? 15.452 -0.460 -25.338 1.00 64.38 228 THR A N 1
ATOM 1793 C CA . THR A 1 228 ? 15.868 0.774 -26.022 1.00 64.38 228 THR A CA 1
ATOM 1794 C C . THR A 1 228 ? 15.660 2.046 -25.202 1.00 64.38 228 THR A C 1
ATOM 1796 O O . THR A 1 228 ? 16.376 3.025 -25.416 1.00 64.38 228 THR A O 1
ATOM 1799 N N . PHE A 1 229 ? 14.728 2.033 -24.241 1.00 70.69 229 PHE A N 1
ATOM 1800 C CA . PHE A 1 229 ? 14.429 3.188 -23.393 1.00 70.69 229 PHE A CA 1
ATOM 1801 C C . PHE A 1 229 ? 15.665 3.693 -22.642 1.00 70.69 229 PHE A C 1
ATOM 1803 O O . PHE A 1 229 ? 15.918 4.895 -22.578 1.00 70.69 229 PHE A O 1
ATOM 1810 N N . LEU A 1 230 ? 16.475 2.775 -22.117 1.00 70.56 230 LEU A N 1
ATOM 1811 C CA . LEU A 1 230 ? 17.597 3.148 -21.271 1.00 70.56 230 LEU A CA 1
ATOM 1812 C C . LEU A 1 230 ? 18.808 3.645 -22.044 1.00 70.56 230 LEU A C 1
ATOM 1814 O O . LEU A 1 230 ? 19.696 4.206 -21.418 1.00 70.56 230 LEU A O 1
ATOM 1818 N N . ILE A 1 231 ? 18.876 3.500 -23.371 1.00 74.75 231 ILE A N 1
ATOM 1819 C CA . ILE A 1 231 ? 20.086 3.799 -24.157 1.00 74.75 231 ILE A CA 1
ATOM 1820 C C . ILE A 1 231 ? 20.646 5.197 -23.847 1.00 74.75 231 ILE A C 1
ATOM 1822 O O . ILE A 1 231 ? 21.854 5.315 -23.625 1.00 74.75 231 ILE A O 1
ATOM 1826 N N . SER A 1 232 ? 19.782 6.209 -23.740 1.00 74.12 232 SER A N 1
ATOM 1827 C CA . SER A 1 232 ? 20.141 7.610 -23.474 1.00 74.12 232 SER A CA 1
ATOM 1828 C C . SER A 1 232 ? 20.564 7.906 -22.030 1.00 74.12 232 SER A C 1
ATOM 1830 O O . SER A 1 232 ? 21.150 8.957 -21.779 1.00 74.12 232 SER A O 1
ATOM 1832 N N . PHE A 1 233 ? 20.299 7.011 -21.075 1.00 80.62 233 PHE A N 1
ATOM 1833 C CA . PHE A 1 233 ? 20.594 7.243 -19.662 1.00 80.62 233 PHE A CA 1
ATOM 1834 C C . PHE A 1 233 ? 22.064 6.953 -19.295 1.00 80.62 233 PHE A C 1
ATOM 1836 O O . PHE A 1 233 ? 22.697 6.063 -19.886 1.00 80.62 233 PHE A O 1
ATOM 1843 N N . PRO A 1 234 ? 22.609 7.650 -18.274 1.00 83.06 234 PRO A N 1
ATOM 1844 C CA . PRO A 1 234 ? 23.938 7.369 -17.736 1.00 83.06 234 PRO A CA 1
ATOM 1845 C C . PRO A 1 234 ? 24.074 5.925 -17.231 1.00 83.06 234 PRO A C 1
ATOM 1847 O O . PRO A 1 234 ? 23.124 5.348 -16.698 1.00 83.06 234 PRO A O 1
ATOM 1850 N N . ALA A 1 235 ? 25.281 5.358 -17.319 1.00 83.06 235 ALA A N 1
ATOM 1851 C CA . ALA A 1 235 ? 25.564 3.991 -16.863 1.00 83.06 235 ALA A CA 1
ATOM 1852 C C . ALA A 1 235 ? 25.230 3.762 -15.377 1.00 83.06 235 ALA A C 1
ATOM 1854 O O . ALA A 1 235 ? 24.709 2.709 -15.024 1.00 83.06 235 ALA A O 1
ATOM 1855 N N . SER A 1 236 ? 25.454 4.768 -14.525 1.00 83.38 236 SER A N 1
ATOM 1856 C CA . SER A 1 236 ? 25.099 4.711 -13.103 1.00 83.38 236 SER A CA 1
ATOM 1857 C C . SER A 1 236 ? 23.598 4.515 -12.884 1.00 83.38 236 SER A C 1
ATOM 1859 O O . SER A 1 236 ? 23.199 3.719 -12.042 1.00 83.38 236 SER A O 1
ATOM 1861 N N . ILE A 1 237 ? 22.752 5.196 -13.661 1.00 83.12 237 ILE A N 1
ATOM 1862 C CA . ILE A 1 237 ? 21.293 5.069 -13.560 1.00 83.12 237 ILE A CA 1
ATOM 1863 C C . ILE A 1 237 ? 20.834 3.706 -14.073 1.00 83.12 237 ILE A C 1
ATOM 1865 O O . ILE A 1 237 ? 20.029 3.059 -13.409 1.00 83.12 237 ILE A O 1
ATOM 1869 N N . LYS A 1 238 ? 21.401 3.230 -15.189 1.00 83.38 238 LYS A N 1
ATOM 1870 C CA . LYS A 1 238 ? 21.132 1.885 -15.726 1.00 83.38 238 LYS A CA 1
ATOM 1871 C C . LYS A 1 238 ? 21.408 0.793 -14.692 1.00 83.38 238 LYS A C 1
ATOM 1873 O O . LYS A 1 238 ? 20.579 -0.086 -14.490 1.00 83.38 238 LYS A O 1
ATOM 1878 N N . GLU A 1 239 ? 22.547 0.873 -14.006 1.00 84.88 239 GLU A N 1
ATOM 1879 C CA . GLU A 1 239 ? 22.931 -0.088 -12.967 1.00 84.88 239 GLU A CA 1
ATOM 1880 C C . GLU A 1 239 ? 21.967 -0.061 -11.772 1.00 84.88 239 GLU A C 1
ATOM 1882 O O . GLU A 1 239 ? 21.617 -1.111 -11.232 1.00 84.88 239 GLU A O 1
ATOM 1887 N N . ILE A 1 240 ? 21.502 1.125 -11.366 1.00 84.75 240 ILE A N 1
ATOM 1888 C CA . ILE A 1 240 ? 20.505 1.253 -10.297 1.00 84.75 240 ILE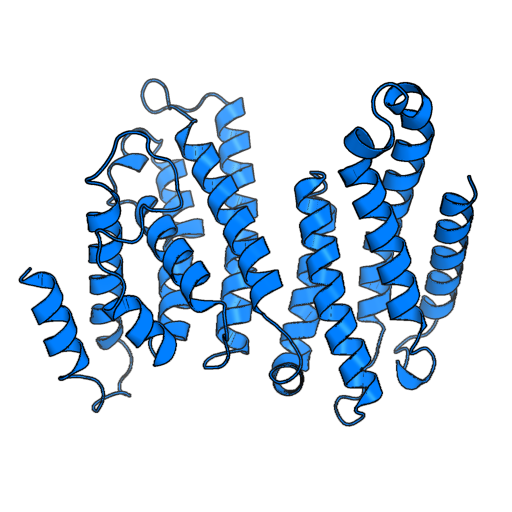 A CA 1
ATOM 1889 C C . ILE A 1 240 ? 19.154 0.682 -10.758 1.00 84.75 240 ILE A C 1
ATOM 1891 O O . ILE A 1 240 ? 18.522 -0.026 -9.979 1.00 84.75 240 ILE A O 1
ATOM 1895 N N . MET A 1 241 ? 18.723 0.942 -11.997 1.00 85.94 241 MET A N 1
ATOM 1896 C CA . MET A 1 241 ? 17.472 0.400 -12.557 1.00 85.94 241 MET A CA 1
ATOM 1897 C C . MET A 1 241 ? 17.487 -1.117 -12.575 1.00 85.94 241 MET A C 1
ATOM 1899 O O . MET A 1 241 ? 16.562 -1.737 -12.060 1.00 85.94 241 MET A O 1
ATOM 1903 N N . GLU A 1 242 ? 18.587 -1.714 -13.017 1.00 85.19 242 GLU A N 1
ATOM 1904 C CA . GLU A 1 242 ? 18.728 -3.164 -12.991 1.00 85.19 242 GLU A CA 1
ATOM 1905 C C . GLU A 1 242 ? 18.669 -3.720 -11.557 1.00 85.19 242 GLU A C 1
ATOM 1907 O O . GLU A 1 242 ? 17.932 -4.662 -11.269 1.00 85.19 242 GLU A O 1
ATOM 1912 N N . ARG A 1 243 ? 19.391 -3.094 -10.617 1.00 86.38 243 ARG A N 1
ATOM 1913 C CA . ARG A 1 243 ? 19.500 -3.567 -9.225 1.00 86.38 243 ARG 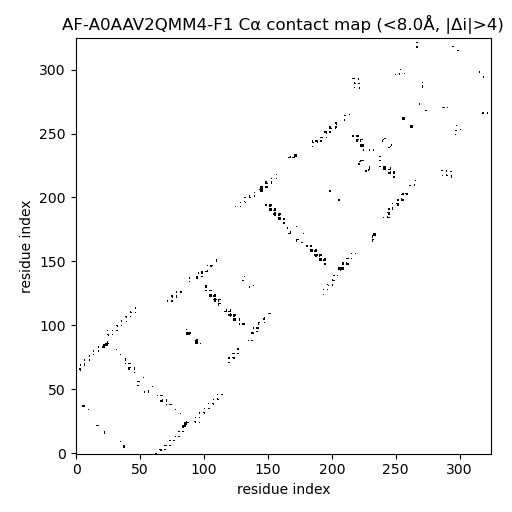A CA 1
ATOM 1914 C C . ARG A 1 243 ? 18.292 -3.285 -8.339 1.00 86.38 243 ARG A C 1
ATOM 1916 O O . ARG A 1 243 ? 18.226 -3.848 -7.249 1.00 86.38 243 ARG A O 1
ATOM 1923 N N . GLN A 1 244 ? 17.409 -2.369 -8.722 1.00 86.75 244 GLN A N 1
ATOM 1924 C CA . GLN A 1 244 ? 16.279 -1.949 -7.888 1.00 86.75 244 GLN A CA 1
ATOM 1925 C C . GLN A 1 244 ? 14.925 -2.221 -8.537 1.00 86.75 244 GLN A C 1
ATOM 1927 O O . GLN A 1 244 ? 13.967 -2.472 -7.819 1.00 86.75 244 GLN A O 1
ATOM 1932 N N . ILE A 1 245 ? 14.831 -2.189 -9.864 1.00 88.62 245 ILE A N 1
ATOM 1933 C CA . ILE A 1 245 ? 13.563 -2.342 -10.585 1.00 88.62 245 ILE A CA 1
ATOM 1934 C C . ILE A 1 245 ? 13.516 -3.721 -11.235 1.00 88.62 245 ILE A C 1
ATOM 1936 O O . ILE A 1 245 ? 12.696 -4.547 -10.842 1.00 88.62 245 ILE A O 1
ATOM 1940 N N . THR A 1 246 ? 14.449 -4.018 -12.146 1.00 86.19 246 THR A N 1
ATOM 1941 C CA . THR A 1 246 ? 14.461 -5.289 -12.890 1.00 86.19 246 THR A CA 1
ATOM 1942 C C . THR A 1 246 ? 14.623 -6.498 -11.965 1.00 86.19 246 THR A C 1
ATOM 1944 O O . THR A 1 246 ? 13.976 -7.518 -12.173 1.00 86.19 246 THR A O 1
ATOM 1947 N N . ILE A 1 247 ? 15.405 -6.379 -10.883 1.00 88.12 247 ILE A N 1
ATOM 1948 C CA . ILE A 1 247 ? 15.612 -7.473 -9.916 1.00 88.12 247 ILE A CA 1
ATOM 1949 C C . ILE A 1 247 ? 14.319 -7.976 -9.252 1.00 88.12 247 ILE A C 1
ATOM 1951 O O . ILE A 1 247 ? 14.298 -9.084 -8.725 1.00 88.12 247 ILE A O 1
ATOM 1955 N N . ALA A 1 248 ? 13.255 -7.166 -9.222 1.00 88.25 248 ALA A N 1
ATOM 1956 C CA . ALA A 1 248 ? 11.984 -7.555 -8.615 1.00 88.25 248 ALA A CA 1
ATOM 1957 C C . ALA A 1 248 ? 11.169 -8.507 -9.507 1.00 88.25 248 ALA A C 1
ATOM 1959 O O . ALA A 1 248 ? 10.276 -9.185 -9.001 1.00 88.25 248 ALA A O 1
ATOM 1960 N N . ILE A 1 249 ? 11.492 -8.589 -10.803 1.00 87.50 249 ILE A N 1
ATOM 1961 C CA . ILE A 1 249 ? 10.791 -9.431 -11.777 1.00 87.50 249 ILE A CA 1
ATOM 1962 C C . ILE A 1 249 ? 10.900 -10.909 -11.385 1.00 87.50 249 ILE A C 1
ATOM 1964 O O . ILE A 1 249 ? 9.873 -11.561 -11.202 1.00 87.50 249 ILE A O 1
ATOM 1968 N N . ASP A 1 250 ? 12.119 -11.424 -11.187 1.00 86.88 250 ASP A N 1
ATOM 1969 C CA . ASP A 1 250 ? 12.330 -12.858 -10.942 1.00 86.88 250 ASP A CA 1
ATOM 1970 C C . ASP A 1 250 ? 11.627 -13.357 -9.667 1.00 86.88 250 ASP A C 1
ATOM 1972 O O . ASP A 1 250 ? 10.932 -14.374 -9.739 1.00 86.88 250 ASP A O 1
ATOM 1976 N N . PRO A 1 251 ? 11.716 -12.666 -8.507 1.00 89.12 251 PRO A N 1
ATOM 1977 C CA . PRO A 1 251 ? 10.954 -13.055 -7.329 1.00 89.12 251 PRO A CA 1
ATOM 1978 C C . PRO A 1 251 ? 9.449 -13.049 -7.582 1.00 89.12 251 PRO A C 1
ATOM 1980 O O . PRO A 1 251 ? 8.780 -13.997 -7.194 1.00 89.12 251 PRO A O 1
ATOM 1983 N N . ILE A 1 252 ? 8.891 -12.021 -8.230 1.00 90.25 252 ILE A N 1
ATOM 1984 C CA . ILE A 1 252 ? 7.443 -11.954 -8.480 1.00 90.25 252 ILE A CA 1
ATOM 1985 C C . ILE A 1 252 ? 7.007 -13.124 -9.378 1.00 90.25 252 ILE A C 1
ATOM 1987 O O . ILE A 1 252 ? 6.065 -13.839 -9.031 1.00 90.25 252 ILE A O 1
ATOM 1991 N N . ILE A 1 253 ? 7.741 -13.402 -10.460 1.00 87.88 253 ILE A N 1
ATOM 1992 C CA . ILE A 1 253 ? 7.471 -14.541 -11.350 1.00 87.88 253 ILE A CA 1
ATOM 1993 C C . ILE A 1 253 ? 7.565 -15.874 -10.599 1.00 87.88 253 ILE A C 1
ATOM 1995 O O . ILE A 1 253 ? 6.683 -16.716 -10.745 1.00 87.88 253 ILE A O 1
ATOM 1999 N N . ALA A 1 254 ? 8.579 -16.071 -9.752 1.00 88.00 254 ALA A N 1
ATOM 2000 C CA . ALA A 1 254 ? 8.754 -17.314 -8.995 1.00 88.00 254 ALA A CA 1
ATOM 2001 C C . ALA A 1 254 ? 7.578 -17.628 -8.045 1.00 88.00 254 ALA A C 1
ATOM 2003 O O . ALA A 1 254 ? 7.307 -18.796 -7.736 1.00 88.00 254 ALA A O 1
ATOM 2004 N N . HIS A 1 255 ? 6.857 -16.603 -7.579 1.00 85.75 255 HIS A N 1
ATOM 2005 C CA . HIS A 1 255 ? 5.641 -16.791 -6.786 1.00 85.75 255 HIS A CA 1
ATOM 2006 C C . HIS A 1 255 ? 4.420 -17.095 -7.660 1.00 85.75 255 HIS A C 1
ATOM 2008 O O . HIS A 1 255 ? 3.602 -17.927 -7.269 1.00 85.75 255 HIS A O 1
ATOM 2014 N N . LEU A 1 256 ? 4.333 -16.480 -8.843 1.00 86.25 256 LEU A N 1
ATOM 2015 C CA . LEU A 1 256 ? 3.177 -16.560 -9.741 1.00 86.25 256 LEU A CA 1
ATOM 2016 C C . LEU A 1 256 ? 3.200 -17.750 -10.707 1.00 86.25 256 LEU A C 1
ATOM 2018 O O . LEU A 1 256 ? 2.144 -18.188 -11.146 1.00 86.25 256 LEU A O 1
ATOM 2022 N N . ILE A 1 257 ? 4.366 -18.315 -11.026 1.00 83.81 257 ILE A N 1
ATOM 2023 C CA . ILE A 1 257 ? 4.476 -19.404 -12.011 1.00 83.81 257 ILE A CA 1
ATOM 2024 C C . ILE A 1 257 ? 3.748 -20.689 -11.593 1.00 83.81 257 ILE A C 1
ATOM 2026 O O . ILE A 1 257 ? 3.373 -21.489 -12.439 1.00 83.81 257 ILE A O 1
ATOM 2030 N N . ASN A 1 258 ? 3.514 -20.885 -10.296 1.00 81.19 258 ASN A N 1
ATOM 2031 C CA . ASN A 1 258 ? 2.761 -22.037 -9.796 1.00 81.19 258 ASN A CA 1
ATOM 2032 C C . ASN A 1 258 ? 1.257 -21.746 -9.649 1.00 81.19 258 ASN A C 1
ATOM 2034 O O . ASN A 1 258 ? 0.520 -22.612 -9.183 1.00 81.19 258 ASN A O 1
ATOM 2038 N N . ASP A 1 259 ? 0.809 -20.536 -9.984 1.00 84.06 259 ASP A N 1
ATOM 2039 C CA . ASP A 1 259 ? -0.590 -20.127 -9.916 1.00 84.06 259 ASP A CA 1
ATOM 2040 C C . ASP A 1 259 ? -1.265 -20.381 -11.273 1.00 84.06 259 ASP A C 1
ATOM 2042 O O . ASP A 1 259 ? -0.950 -19.756 -12.290 1.00 84.06 259 ASP A O 1
ATOM 2046 N N . GLU A 1 260 ? -2.192 -21.340 -11.305 1.00 83.69 260 GLU A N 1
ATOM 2047 C CA . GLU A 1 260 ? -2.866 -21.727 -12.544 1.00 83.69 260 GLU A CA 1
ATOM 2048 C C . GLU A 1 260 ? -3.711 -20.604 -13.145 1.00 83.69 260 GLU A C 1
ATOM 2050 O O . GLU A 1 260 ? -3.846 -20.529 -14.370 1.00 83.69 260 GLU A O 1
ATOM 2055 N N . ASP A 1 261 ? -4.311 -19.757 -12.311 1.00 85.75 261 ASP A N 1
ATOM 2056 C CA . ASP A 1 261 ? -5.181 -18.682 -12.778 1.00 85.75 261 ASP A CA 1
ATOM 2057 C C . ASP A 1 261 ? -4.348 -17.563 -13.396 1.00 85.75 261 ASP A C 1
ATOM 2059 O O . ASP A 1 261 ? -4.707 -17.046 -14.461 1.00 85.75 261 ASP A O 1
ATOM 2063 N N . PHE A 1 262 ? -3.176 -17.288 -12.815 1.00 87.00 262 PHE A N 1
ATOM 2064 C CA . PHE A 1 262 ? -2.176 -16.426 -13.433 1.00 87.00 262 PHE A CA 1
ATOM 2065 C C . PHE A 1 262 ? -1.732 -16.961 -14.799 1.00 87.00 262 PHE A C 1
ATOM 2067 O O . PHE A 1 262 ? -1.793 -16.239 -15.793 1.00 87.00 262 PHE A O 1
ATOM 2074 N N . ILE A 1 263 ? -1.345 -18.239 -14.890 1.00 84.12 263 ILE A N 1
ATOM 2075 C CA . ILE A 1 263 ? -0.907 -18.840 -16.160 1.00 84.12 263 ILE A CA 1
ATOM 2076 C C . ILE A 1 263 ? -2.010 -18.752 -17.221 1.00 84.12 263 ILE A C 1
ATOM 2078 O O . ILE A 1 263 ? -1.765 -18.314 -18.346 1.00 84.12 263 ILE A O 1
ATOM 2082 N N . LYS A 1 264 ? -3.247 -19.131 -16.873 1.00 84.56 264 LYS A N 1
ATOM 2083 C CA . LYS A 1 264 ? -4.398 -19.043 -17.787 1.00 84.56 264 LYS A CA 1
ATOM 2084 C C . LYS A 1 264 ? -4.624 -17.608 -18.262 1.00 84.56 264 LYS A C 1
ATOM 2086 O O . LYS A 1 264 ? -5.029 -17.414 -19.406 1.00 84.56 264 LYS A O 1
ATOM 2091 N N . MET A 1 265 ? -4.386 -16.614 -17.407 1.00 84.75 265 MET A N 1
ATOM 2092 C CA . MET A 1 265 ? -4.484 -15.202 -17.767 1.00 84.75 265 MET A CA 1
ATOM 2093 C C . MET A 1 265 ? -3.384 -14.782 -18.746 1.00 84.75 265 MET A C 1
ATOM 2095 O O . MET A 1 265 ? -3.703 -14.176 -19.770 1.00 84.75 265 MET A O 1
ATOM 2099 N N . VAL A 1 266 ? -2.125 -15.152 -18.492 1.00 84.50 266 VAL A N 1
ATOM 2100 C CA . VAL A 1 266 ? -0.992 -14.864 -19.393 1.00 84.50 266 VAL A CA 1
ATOM 2101 C C . VAL A 1 266 ? -1.214 -15.480 -20.777 1.00 84.50 266 VAL A C 1
ATOM 2103 O O . VAL A 1 266 ? -1.000 -14.823 -21.791 1.00 84.50 266 VAL A O 1
ATOM 2106 N N . LEU A 1 267 ? -1.708 -16.719 -20.838 1.00 79.88 267 LEU A N 1
ATOM 2107 C CA . LEU A 1 267 ? -1.971 -17.416 -22.104 1.00 79.88 267 LEU A CA 1
ATOM 2108 C C . LEU A 1 267 ? -3.140 -16.818 -22.901 1.00 79.88 267 LEU A C 1
ATOM 2110 O O . LEU A 1 267 ? -3.168 -16.932 -24.124 1.00 79.88 267 LEU A O 1
ATOM 2114 N N . LYS A 1 268 ? -4.118 -16.208 -22.219 1.00 81.69 268 LYS A N 1
ATOM 2115 C CA . LYS A 1 268 ? -5.261 -15.529 -22.854 1.00 81.69 268 LYS A CA 1
ATOM 2116 C C . LYS A 1 268 ? -4.939 -14.106 -23.301 1.00 81.69 268 LYS A C 1
ATOM 2118 O O . LYS A 1 268 ? -5.641 -13.572 -24.159 1.00 81.69 268 LYS A O 1
ATOM 2123 N N . SER A 1 269 ? -3.943 -13.470 -22.693 1.00 71.38 269 SER A N 1
ATOM 2124 C CA . SER A 1 269 ? -3.564 -12.099 -23.019 1.00 71.38 269 SER A CA 1
ATOM 2125 C C . SER A 1 269 ? -2.726 -12.099 -24.295 1.00 71.38 269 SER A C 1
ATOM 2127 O O . SER A 1 269 ? -1.531 -12.357 -24.273 1.00 71.38 269 SER A O 1
ATOM 2129 N N . ASN A 1 270 ? -3.364 -11.809 -25.432 1.00 58.44 270 ASN A N 1
ATOM 2130 C CA . ASN A 1 270 ? -2.647 -11.573 -26.684 1.00 58.44 270 ASN A CA 1
ATOM 2131 C C . ASN A 1 270 ? -1.877 -10.238 -26.615 1.00 58.44 270 ASN A C 1
ATOM 2133 O O . ASN A 1 270 ? -2.404 -9.266 -26.053 1.00 58.44 270 ASN A O 1
ATOM 2137 N N . PRO A 1 271 ? -0.703 -10.127 -27.276 1.00 53.91 271 PRO A N 1
ATOM 2138 C CA . PRO A 1 271 ? 0.087 -8.889 -27.340 1.00 53.91 271 PRO A CA 1
ATOM 2139 C C . PRO A 1 271 ? -0.673 -7.701 -27.962 1.00 53.91 271 PRO A C 1
ATOM 2141 O O . PRO A 1 271 ? -0.249 -6.558 -27.840 1.00 53.91 271 PRO A O 1
ATOM 2144 N N . SER A 1 272 ? -1.816 -7.949 -28.605 1.00 44.06 272 SER A N 1
ATOM 2145 C CA . SER A 1 272 ? -2.682 -6.950 -29.241 1.00 44.06 272 SER A CA 1
ATOM 2146 C C . SER A 1 272 ? -3.834 -6.431 -28.362 1.00 44.06 272 SER A C 1
ATOM 2148 O O . SER A 1 272 ? -4.503 -5.480 -28.759 1.00 44.06 272 SER A O 1
ATOM 2150 N N . THR A 1 273 ? -4.080 -7.005 -27.177 1.00 41.38 273 THR A N 1
ATOM 2151 C CA . THR A 1 273 ? -5.250 -6.671 -26.327 1.00 41.38 273 THR A CA 1
ATOM 2152 C C . THR A 1 273 ? -4.941 -5.894 -25.041 1.00 41.38 273 THR A C 1
ATOM 2154 O O . THR A 1 273 ? -5.862 -5.348 -24.441 1.00 41.38 273 THR A O 1
ATOM 2157 N N . SER A 1 274 ? -3.672 -5.780 -24.635 1.00 42.16 274 SER A N 1
ATOM 2158 C CA . SER A 1 274 ? -3.260 -5.039 -23.422 1.00 42.16 274 SER A CA 1
ATOM 2159 C C . SER A 1 274 ? -3.208 -3.506 -23.620 1.00 42.16 274 SER A C 1
ATOM 2161 O O . SER A 1 274 ? -3.273 -2.750 -22.657 1.00 42.16 274 SER A O 1
ATOM 2163 N N . GLY A 1 275 ? -3.232 -3.014 -24.866 1.00 39.12 275 GLY A N 1
ATOM 2164 C CA . GLY A 1 275 ? -3.190 -1.577 -25.191 1.00 39.12 275 GLY A CA 1
ATOM 2165 C C . GLY A 1 275 ? -4.515 -0.805 -25.073 1.00 39.12 275 GLY A C 1
ATOM 2166 O O . GLY A 1 275 ? -4.632 0.281 -25.634 1.00 39.12 275 GLY A O 1
ATOM 2167 N N . ALA A 1 276 ? -5.550 -1.344 -24.418 1.00 32.72 276 ALA A N 1
ATOM 2168 C CA . ALA A 1 276 ? -6.861 -0.682 -24.370 1.00 32.72 276 ALA A CA 1
ATOM 2169 C C . ALA A 1 276 ? -7.047 0.307 -23.199 1.00 32.72 276 ALA A C 1
ATOM 2171 O O . ALA A 1 276 ? -8.046 1.024 -23.195 1.00 32.72 276 ALA A O 1
ATOM 2172 N N . ALA A 1 277 ? -6.117 0.379 -22.237 1.00 34.06 277 ALA A N 1
ATOM 2173 C CA . ALA A 1 277 ? -6.261 1.246 -21.058 1.00 34.06 277 ALA A CA 1
ATOM 2174 C C . ALA A 1 277 ? -5.059 2.159 -20.747 1.00 34.06 277 ALA A C 1
ATOM 2176 O O . ALA A 1 277 ? -5.145 2.956 -19.817 1.00 34.06 277 ALA A O 1
ATOM 2177 N N . LEU A 1 278 ? -3.976 2.107 -21.528 1.00 37.00 278 LEU A N 1
ATOM 2178 C CA . LEU A 1 278 ? -2.850 3.038 -21.414 1.00 37.00 278 LEU A CA 1
ATOM 2179 C C . LEU A 1 278 ? -2.639 3.715 -22.771 1.00 37.00 278 LEU A C 1
ATOM 2181 O O . LEU A 1 278 ? -2.346 3.055 -23.761 1.00 37.00 278 LEU A O 1
ATOM 2185 N N . ASP A 1 279 ? -2.917 5.016 -22.783 1.00 32.25 279 ASP A N 1
ATOM 2186 C CA . ASP A 1 279 ? -2.790 6.021 -23.840 1.00 32.25 279 ASP A CA 1
ATOM 2187 C C . ASP A 1 279 ? -2.466 5.587 -25.280 1.00 32.25 279 ASP A C 1
ATOM 2189 O O . ASP A 1 279 ? -1.405 5.067 -25.626 1.00 32.25 279 ASP A O 1
ATOM 2193 N N . LYS A 1 280 ? -3.381 5.988 -26.171 1.00 30.36 280 LYS A N 1
ATOM 2194 C CA . LYS A 1 280 ? -3.183 6.092 -27.619 1.00 30.36 280 LYS A CA 1
ATOM 2195 C C . LYS A 1 280 ? -2.194 7.216 -27.950 1.00 30.36 280 LYS A C 1
ATOM 2197 O O . LYS A 1 280 ? -2.592 8.196 -28.563 1.00 30.36 280 LYS A O 1
ATOM 2202 N N . ASP A 1 281 ? -0.922 7.059 -27.609 1.00 33.00 281 ASP A N 1
ATOM 2203 C CA . ASP A 1 281 ? 0.148 7.896 -28.153 1.00 33.00 281 ASP A CA 1
ATOM 2204 C C . ASP A 1 281 ? 1.337 7.028 -28.595 1.00 33.00 281 ASP A C 1
ATOM 2206 O O . ASP A 1 281 ? 2.179 6.587 -27.821 1.00 33.00 281 ASP A O 1
ATOM 2210 N N . SER A 1 282 ? 1.347 6.755 -29.903 1.00 36.34 282 SER A N 1
ATOM 2211 C CA . SER A 1 282 ? 2.501 6.426 -30.750 1.00 36.34 282 SER A CA 1
ATOM 2212 C C . SER A 1 282 ? 3.666 5.620 -30.141 1.00 36.34 282 SER A C 1
ATOM 2214 O O . SER A 1 282 ? 4.754 6.168 -29.992 1.00 36.34 282 SER A O 1
ATOM 2216 N N . ASP A 1 283 ? 3.506 4.309 -29.918 1.00 38.97 283 ASP A N 1
ATOM 2217 C CA . ASP A 1 283 ? 4.593 3.333 -30.152 1.00 38.97 283 ASP A CA 1
ATOM 2218 C C . ASP A 1 283 ? 4.097 1.869 -30.159 1.00 38.97 283 ASP A C 1
ATOM 2220 O O . ASP A 1 283 ? 4.352 1.081 -29.249 1.00 38.97 283 ASP A O 1
ATOM 2224 N N . GLY A 1 284 ? 3.364 1.476 -31.204 1.00 36.69 284 GLY A N 1
ATOM 2225 C CA . GLY A 1 284 ? 2.709 0.159 -31.312 1.00 36.69 284 GLY A CA 1
ATOM 2226 C C . GLY A 1 284 ? 3.631 -1.068 -31.427 1.00 36.69 284 GLY A C 1
ATOM 2227 O O . GLY A 1 284 ? 3.149 -2.136 -31.783 1.00 36.69 284 GLY A O 1
ATOM 2228 N N . ASN A 1 285 ? 4.936 -0.940 -31.165 1.00 43.16 285 ASN A N 1
ATOM 2229 C CA . ASN A 1 285 ? 5.916 -2.026 -31.297 1.00 43.16 285 ASN A CA 1
ATOM 2230 C C . ASN A 1 285 ? 6.683 -2.343 -29.994 1.00 43.16 285 ASN A C 1
ATOM 2232 O O . ASN A 1 285 ? 7.543 -3.222 -29.986 1.00 43.16 285 ASN A O 1
ATOM 2236 N N . LYS A 1 286 ? 6.420 -1.628 -28.888 1.00 50.59 286 LYS A N 1
ATOM 2237 C CA . LYS A 1 286 ? 7.205 -1.766 -27.643 1.00 50.59 286 LYS A CA 1
ATOM 2238 C C . LYS A 1 286 ? 6.683 -2.844 -26.690 1.00 50.59 286 LYS A C 1
ATOM 2240 O O . LYS A 1 286 ? 7.496 -3.542 -26.082 1.00 50.59 286 LYS A O 1
ATOM 2245 N N . ASP A 1 287 ? 5.374 -3.069 -26.641 1.00 55.94 287 ASP A N 1
ATOM 2246 C CA . ASP A 1 287 ? 4.771 -3.994 -25.669 1.00 55.94 287 ASP A CA 1
ATOM 2247 C C . ASP A 1 287 ? 4.965 -5.472 -26.040 1.00 55.94 287 ASP A C 1
ATOM 2249 O O . ASP A 1 287 ? 5.134 -6.318 -25.162 1.00 55.94 287 ASP A O 1
ATOM 2253 N N . GLY A 1 288 ? 5.078 -5.785 -27.338 1.00 62.66 288 GLY A N 1
ATOM 2254 C CA . GLY A 1 288 ? 5.386 -7.141 -27.807 1.00 62.66 288 GLY A CA 1
ATOM 2255 C C . GLY A 1 288 ? 6.757 -7.644 -27.338 1.00 62.66 288 GLY A C 1
ATOM 2256 O O . GLY A 1 288 ? 6.913 -8.825 -27.036 1.00 62.66 288 GLY A O 1
ATOM 2257 N N . SER A 1 289 ? 7.741 -6.745 -27.206 1.00 63.47 289 SER A N 1
ATOM 2258 C CA . SER A 1 289 ? 9.077 -7.096 -26.708 1.00 63.47 289 SER A CA 1
ATOM 2259 C C . SER A 1 289 ? 9.073 -7.432 -25.213 1.00 63.47 289 SER A C 1
ATOM 2261 O O . SER A 1 289 ? 9.669 -8.428 -24.812 1.00 63.47 289 SER A O 1
ATOM 2263 N N . SER A 1 290 ? 8.343 -6.659 -24.401 1.00 71.88 290 SER A N 1
ATOM 2264 C CA . SER A 1 290 ? 8.174 -6.925 -22.969 1.00 71.88 290 SER A CA 1
ATOM 2265 C C . SER A 1 290 ? 7.384 -8.207 -22.721 1.00 71.88 290 SER A C 1
ATOM 2267 O O . SER A 1 290 ? 7.744 -8.976 -21.835 1.00 71.88 290 SER A O 1
ATOM 2269 N N . TYR A 1 291 ? 6.353 -8.471 -23.529 1.00 75.69 291 TYR A N 1
ATOM 2270 C CA . TYR A 1 291 ? 5.582 -9.710 -23.455 1.00 75.69 291 TYR A CA 1
ATOM 2271 C C . TYR A 1 291 ? 6.430 -10.928 -23.832 1.00 75.69 291 TYR A C 1
ATOM 2273 O O . TYR A 1 291 ? 6.433 -11.919 -23.113 1.00 75.69 291 TYR A O 1
ATOM 2281 N N . LEU A 1 292 ? 7.231 -10.842 -24.897 1.00 71.38 292 LEU A N 1
ATOM 2282 C CA . LEU A 1 292 ? 8.149 -11.916 -25.277 1.00 71.38 292 LEU A CA 1
ATOM 2283 C C . LEU A 1 292 ? 9.224 -12.160 -24.206 1.00 71.38 292 LEU A C 1
ATOM 2285 O O . LEU A 1 292 ? 9.527 -13.312 -23.906 1.00 71.38 292 LEU A O 1
ATOM 2289 N N . LEU A 1 293 ? 9.761 -11.103 -23.586 1.00 71.69 293 LEU A N 1
ATOM 2290 C CA . LEU A 1 293 ? 10.675 -11.233 -22.447 1.00 71.69 293 LEU A CA 1
ATOM 2291 C C . LEU A 1 293 ? 9.997 -11.890 -21.244 1.00 71.69 293 LEU A C 1
ATOM 2293 O O . LEU A 1 293 ? 10.604 -12.763 -20.635 1.00 71.69 293 LEU A O 1
ATOM 2297 N N . LEU A 1 294 ? 8.745 -11.538 -20.947 1.00 77.88 294 LEU A N 1
ATOM 2298 C CA . LEU A 1 294 ? 7.967 -12.192 -19.899 1.00 77.88 294 LEU A CA 1
ATOM 2299 C C . LEU A 1 294 ? 7.752 -13.678 -20.210 1.00 77.88 294 LEU A C 1
ATOM 2301 O O . LEU A 1 294 ? 7.973 -14.514 -19.340 1.00 77.88 294 LEU A O 1
ATOM 2305 N N . LEU A 1 295 ? 7.375 -14.028 -21.444 1.00 77.00 295 LEU A N 1
ATOM 2306 C CA . LEU A 1 295 ? 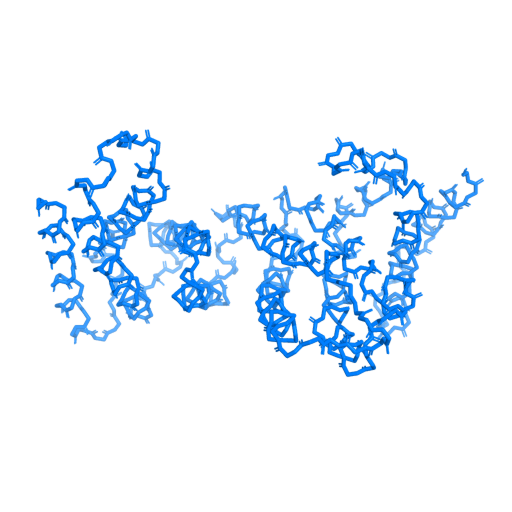7.226 -15.425 -21.856 1.00 77.00 295 LEU A CA 1
ATOM 2307 C C . LEU A 1 295 ? 8.544 -16.194 -21.720 1.00 77.00 295 LEU A C 1
ATOM 2309 O O . LEU A 1 295 ? 8.551 -17.306 -21.200 1.00 77.00 295 LEU A O 1
ATOM 2313 N N . ILE A 1 296 ? 9.670 -15.597 -22.121 1.00 72.44 296 ILE A N 1
ATOM 2314 C CA . ILE A 1 296 ? 10.999 -16.186 -21.913 1.00 72.44 296 ILE A CA 1
ATOM 2315 C C . ILE A 1 296 ? 11.273 -16.358 -20.416 1.00 72.44 296 ILE A C 1
ATOM 2317 O O . ILE A 1 296 ? 11.680 -17.438 -20.000 1.00 72.44 296 ILE A O 1
ATOM 2321 N N . SER A 1 297 ? 11.019 -15.339 -19.595 1.00 74.81 297 SER A N 1
ATOM 2322 C CA . SER A 1 297 ? 11.197 -15.397 -18.141 1.00 74.81 297 SER A CA 1
ATOM 2323 C C . SER A 1 297 ? 10.266 -16.395 -17.452 1.00 74.81 297 SER A C 1
ATOM 2325 O O . SER A 1 297 ? 10.621 -16.882 -16.387 1.00 74.81 297 SER A O 1
ATOM 2327 N N . LEU A 1 298 ? 9.118 -16.733 -18.043 1.00 74.69 298 LEU A N 1
ATOM 2328 C CA . LEU A 1 298 ? 8.221 -17.797 -17.578 1.00 74.69 298 LEU A CA 1
ATOM 2329 C C . LEU A 1 298 ? 8.674 -19.192 -18.028 1.00 74.69 298 LEU A C 1
ATOM 2331 O O . LEU A 1 298 ? 8.415 -20.167 -17.332 1.00 74.69 298 LEU A O 1
ATOM 2335 N N . LEU A 1 299 ? 9.374 -19.295 -19.159 1.00 69.12 299 LEU A N 1
ATOM 2336 C CA . LEU A 1 299 ? 9.940 -20.548 -19.672 1.00 69.12 299 LEU A CA 1
ATOM 2337 C C . LEU A 1 299 ? 11.282 -20.910 -19.009 1.00 69.12 299 LEU A C 1
ATOM 2339 O O . LEU A 1 299 ? 11.610 -22.083 -18.850 1.00 69.12 299 LEU A O 1
ATOM 2343 N N . ASN A 1 300 ? 12.067 -19.908 -18.611 1.00 66.00 300 ASN A N 1
ATOM 2344 C CA . ASN A 1 300 ? 13.413 -20.066 -18.057 1.00 66.00 300 ASN A CA 1
ATOM 2345 C C . ASN A 1 300 ? 13.552 -20.374 -16.537 1.00 66.00 300 ASN A C 1
ATOM 2347 O O . ASN A 1 300 ? 14.672 -20.674 -16.122 1.00 66.00 300 ASN A O 1
ATOM 2351 N N . PRO A 1 301 ? 12.516 -20.381 -15.664 1.00 53.19 301 PRO A N 1
ATOM 2352 C CA . PRO A 1 301 ? 12.679 -20.775 -14.254 1.00 53.19 301 PRO A CA 1
ATOM 2353 C C . PRO A 1 301 ? 12.998 -22.268 -14.077 1.00 53.19 301 PRO A C 1
ATOM 2355 O O . PRO A 1 301 ? 13.380 -22.705 -12.991 1.00 53.19 301 PRO A O 1
ATOM 2358 N N . MET A 1 302 ? 12.891 -23.051 -15.152 1.00 43.22 302 MET A N 1
ATOM 2359 C CA . MET A 1 302 ? 13.054 -24.504 -15.175 1.00 43.22 302 MET A CA 1
ATOM 2360 C C . MET A 1 302 ? 14.500 -24.999 -14.982 1.00 43.22 302 MET A C 1
ATOM 2362 O O . MET A 1 302 ? 14.729 -26.206 -14.961 1.00 43.22 302 MET A O 1
ATOM 2366 N N . SER A 1 303 ? 15.495 -24.117 -14.811 1.00 36.84 303 SER A N 1
ATOM 2367 C CA . SER A 1 303 ? 16.906 -24.526 -14.705 1.00 36.84 303 SER A CA 1
ATOM 2368 C C . SER A 1 303 ? 17.502 -24.530 -13.290 1.00 36.84 303 SER A C 1
ATOM 2370 O O . SER A 1 303 ? 18.684 -24.849 -13.159 1.00 36.84 303 SER A O 1
ATOM 2372 N N . SER A 1 304 ? 16.760 -24.173 -12.228 1.00 35.56 304 SER A N 1
ATOM 2373 C CA . SER A 1 304 ? 17.361 -24.013 -10.884 1.00 35.56 304 SER A CA 1
ATOM 2374 C C . SER A 1 304 ? 16.724 -24.781 -9.719 1.00 35.56 304 SER A C 1
ATOM 2376 O O . SER A 1 304 ? 17.288 -24.758 -8.626 1.00 35.56 304 SER A O 1
ATOM 2378 N N . THR A 1 305 ? 15.640 -25.544 -9.900 1.00 33.66 305 THR A N 1
ATOM 2379 C CA . THR A 1 305 ? 15.114 -26.409 -8.823 1.00 33.66 305 THR A CA 1
ATOM 2380 C C . THR A 1 305 ? 14.562 -27.741 -9.345 1.00 33.66 305 THR A C 1
ATOM 2382 O O . THR A 1 305 ? 13.670 -27.784 -10.181 1.00 33.66 305 THR A O 1
ATOM 2385 N N . ASN A 1 306 ? 15.098 -28.849 -8.818 1.00 33.19 306 ASN A N 1
ATOM 2386 C CA . ASN A 1 306 ? 14.782 -30.254 -9.139 1.00 33.19 306 ASN A CA 1
ATOM 2387 C C . ASN A 1 306 ? 13.361 -30.709 -8.716 1.00 33.19 306 ASN A C 1
ATOM 2389 O O . ASN A 1 306 ? 13.194 -31.812 -8.196 1.00 33.19 306 ASN A O 1
ATOM 2393 N N . ALA A 1 307 ? 12.327 -29.883 -8.876 1.00 33.66 307 ALA A N 1
ATOM 2394 C CA . ALA A 1 307 ? 10.997 -30.202 -8.361 1.00 33.66 307 ALA A CA 1
ATOM 2395 C C . ALA A 1 307 ? 9.845 -29.635 -9.207 1.00 33.66 307 ALA A C 1
ATOM 2397 O O . ALA A 1 307 ? 9.014 -28.914 -8.672 1.00 33.66 307 ALA A O 1
ATOM 2398 N N . CYS A 1 308 ? 9.753 -29.971 -10.501 1.00 32.38 308 CYS A N 1
ATOM 2399 C CA . CYS A 1 308 ? 8.465 -29.944 -11.217 1.00 32.38 308 CYS A CA 1
ATOM 2400 C C . CYS A 1 308 ? 8.532 -30.680 -12.573 1.00 32.38 308 CYS A C 1
ATOM 2402 O O . CYS A 1 308 ? 8.674 -30.061 -13.617 1.00 32.38 308 CYS A O 1
ATOM 2404 N N . HIS A 1 309 ? 8.429 -32.013 -12.590 1.00 35.19 309 HIS A N 1
ATOM 2405 C CA . HIS A 1 309 ? 8.443 -32.803 -13.839 1.00 35.19 309 HIS A CA 1
ATOM 2406 C C . HIS A 1 309 ? 7.052 -33.143 -14.406 1.00 35.19 309 HIS A C 1
ATOM 2408 O O . HIS A 1 309 ? 6.927 -34.071 -15.199 1.00 35.19 309 HIS A O 1
ATOM 2414 N N . GLN A 1 310 ? 5.997 -32.401 -14.048 1.00 39.62 310 GLN A N 1
ATOM 2415 C CA . GLN A 1 310 ? 4.640 -32.711 -14.534 1.00 39.62 310 GLN A CA 1
ATOM 2416 C C . GLN A 1 310 ? 3.919 -31.559 -15.261 1.00 39.62 310 GLN A C 1
ATOM 2418 O O . GLN A 1 310 ? 2.919 -31.819 -15.923 1.00 39.62 310 GLN A O 1
ATOM 2423 N N . TYR A 1 311 ? 4.428 -30.321 -15.216 1.00 40.84 311 TYR A N 1
ATOM 2424 C CA . TYR A 1 311 ? 3.803 -29.158 -15.881 1.00 40.84 311 TYR A CA 1
ATOM 2425 C C . TYR A 1 311 ? 4.382 -28.840 -17.279 1.00 40.84 311 TYR A C 1
ATOM 2427 O O . TYR A 1 311 ? 4.025 -27.841 -17.898 1.00 40.84 311 TYR A O 1
ATOM 2435 N N . ASP A 1 312 ? 5.235 -29.713 -17.818 1.00 54.62 312 ASP A N 1
ATOM 2436 C CA . ASP A 1 312 ? 6.334 -29.290 -18.699 1.00 54.62 312 ASP A CA 1
ATOM 2437 C C . ASP A 1 312 ? 6.155 -29.551 -20.210 1.00 54.62 312 ASP A C 1
ATOM 2439 O O . ASP A 1 312 ? 7.074 -29.356 -20.998 1.00 54.62 312 ASP A O 1
ATOM 2443 N N . ILE A 1 313 ? 4.976 -29.998 -20.657 1.00 44.66 313 ILE A N 1
ATOM 2444 C CA . ILE A 1 313 ? 4.719 -30.237 -22.095 1.00 44.66 313 ILE A CA 1
ATOM 2445 C C . ILE A 1 313 ? 3.544 -29.395 -22.590 1.00 44.66 313 ILE A C 1
ATOM 2447 O O . ILE A 1 313 ? 3.695 -28.655 -23.553 1.00 44.66 313 ILE A O 1
ATOM 2451 N N . ASN A 1 314 ? 2.413 -29.395 -21.881 1.00 44.00 314 ASN A N 1
ATOM 2452 C CA . ASN A 1 314 ? 1.228 -28.640 -22.308 1.00 44.00 314 ASN A CA 1
ATOM 2453 C C . ASN A 1 314 ? 1.427 -27.116 -22.238 1.00 44.00 314 ASN A C 1
ATOM 2455 O O . ASN A 1 314 ? 0.905 -26.390 -23.082 1.00 44.00 314 ASN A O 1
ATOM 2459 N N . LEU A 1 315 ? 2.183 -26.623 -21.248 1.00 49.16 315 LEU A N 1
ATOM 2460 C CA . LEU A 1 315 ? 2.501 -25.198 -21.138 1.00 49.16 315 LEU A CA 1
ATOM 2461 C C . LEU A 1 315 ? 3.460 -24.769 -22.256 1.00 49.16 315 LEU A C 1
ATOM 2463 O O . LEU A 1 315 ? 3.229 -23.745 -22.892 1.00 49.16 315 LEU A O 1
ATOM 2467 N N . MET A 1 316 ? 4.480 -25.583 -22.550 1.00 48.16 316 MET A N 1
ATOM 2468 C CA . MET A 1 316 ? 5.403 -25.333 -23.660 1.00 48.16 316 MET A CA 1
ATOM 2469 C C . MET A 1 316 ? 4.716 -25.426 -25.026 1.00 48.16 316 MET A C 1
ATOM 2471 O O . MET A 1 316 ? 4.935 -24.553 -25.857 1.00 48.16 316 MET A O 1
ATOM 2475 N N . GLU A 1 317 ? 3.843 -26.408 -25.263 1.00 48.91 317 GLU A N 1
ATOM 2476 C CA . GLU A 1 317 ? 3.064 -26.504 -26.506 1.00 48.91 317 GLU A CA 1
ATOM 2477 C C . GLU A 1 317 ? 2.119 -25.306 -26.682 1.00 48.91 317 GLU A C 1
ATOM 2479 O O . GLU A 1 317 ? 2.031 -24.745 -27.775 1.00 48.91 317 GLU A O 1
ATOM 2484 N N . CYS A 1 318 ? 1.469 -24.850 -25.606 1.00 50.91 318 CYS A N 1
ATOM 2485 C CA . CYS A 1 318 ? 0.593 -23.681 -25.649 1.00 50.91 318 CYS A CA 1
ATOM 2486 C C . CYS A 1 318 ? 1.383 -22.380 -25.895 1.00 50.91 318 CYS A C 1
ATOM 2488 O O . CYS A 1 318 ? 1.003 -21.579 -26.751 1.00 50.91 318 CYS A O 1
ATOM 2490 N N . LEU A 1 319 ? 2.532 -22.204 -25.236 1.00 51.59 319 LEU A N 1
ATOM 2491 C CA . LEU A 1 319 ? 3.415 -21.049 -25.432 1.00 51.59 319 LEU A CA 1
ATOM 2492 C C . LEU A 1 319 ? 4.051 -21.021 -26.830 1.00 51.59 319 LEU A C 1
ATOM 2494 O O . LEU A 1 319 ? 4.124 -19.960 -27.449 1.00 51.59 319 LEU A O 1
ATOM 2498 N N . LEU A 1 320 ? 4.443 -22.178 -27.370 1.00 51.72 320 LEU A N 1
ATOM 2499 C CA . LEU A 1 320 ? 4.952 -22.301 -28.738 1.00 51.72 320 LEU A CA 1
ATOM 2500 C C . LEU A 1 320 ? 3.864 -22.032 -29.786 1.00 51.72 320 LEU A C 1
ATOM 2502 O O . LEU A 1 320 ? 4.165 -21.430 -30.814 1.00 51.72 320 LEU A O 1
ATOM 2506 N N . SER A 1 321 ? 2.608 -22.408 -29.521 1.00 54.81 321 SER A N 1
ATOM 2507 C CA . SER A 1 321 ? 1.485 -22.109 -30.422 1.00 54.81 321 SER A CA 1
ATOM 2508 C C . SER A 1 321 ? 1.172 -20.609 -30.513 1.00 54.81 321 SER A C 1
ATOM 2510 O O . SER A 1 321 ? 0.865 -20.118 -31.597 1.00 54.81 321 SER A O 1
ATOM 2512 N N . ASN A 1 322 ? 1.341 -19.862 -29.415 1.00 49.66 322 ASN A N 1
ATOM 2513 C CA . ASN A 1 322 ? 1.142 -18.409 -29.383 1.00 49.66 322 ASN A CA 1
ATOM 2514 C C . ASN A 1 322 ? 2.308 -17.617 -30.003 1.00 49.66 322 ASN A C 1
ATOM 2516 O O . ASN A 1 322 ? 2.107 -16.486 -30.422 1.00 49.66 322 ASN A O 1
ATOM 2520 N N . LEU A 1 323 ? 3.516 -18.190 -30.091 1.00 48.59 323 LEU A N 1
ATOM 2521 C CA . LEU A 1 323 ? 4.663 -17.576 -30.783 1.00 48.59 323 LEU A CA 1
ATOM 2522 C C . LEU A 1 323 ? 4.635 -17.782 -32.311 1.00 48.59 323 LEU A C 1
ATOM 2524 O O . LEU A 1 323 ? 5.419 -17.159 -33.026 1.00 48.59 323 LEU A O 1
ATOM 2528 N N . GLN A 1 324 ? 3.781 -18.680 -32.814 1.00 41.97 324 GLN A N 1
ATOM 2529 C CA . GLN A 1 324 ? 3.654 -19.006 -34.241 1.00 41.97 324 GLN A CA 1
ATOM 2530 C C . GLN A 1 324 ? 2.568 -18.193 -34.975 1.00 41.97 324 GLN A C 1
ATOM 2532 O O . GLN A 1 324 ? 2.396 -18.372 -36.185 1.00 41.97 324 GLN A O 1
ATOM 2537 N N . HIS A 1 325 ? 1.876 -17.289 -34.277 1.00 39.59 325 HIS A N 1
ATOM 2538 C CA . HIS A 1 325 ? 0.854 -16.383 -34.813 1.00 39.59 325 HIS A CA 1
ATOM 2539 C C . HIS A 1 325 ? 1.218 -14.917 -34.571 1.00 39.59 325 HIS A C 1
ATOM 2541 O O . HIS A 1 325 ? 0.829 -14.095 -35.432 1.00 39.59 325 HIS A O 1
#

pLDDT: mean 83.53, std 17.83, range [30.36, 98.31]

Organism: Meganyctiphanes norvegica (NCBI:txid48144)

Radius of gyration: 22.53 Å; Cα contacts (8 Å, |Δi|>4): 296; chains: 1; bounding box: 41×64×64 Å

Foldseek 3Di:
DVLLVVLVVLLVVLVVQLVDAQAECVVPVCSLVSLLVSLLVLLVCLVCVCVVQPVCSVVCVVVNVSSVVSSLVSLLSSLSSLVRYDADLVDVSSLLSLQVSLVSLLSNLLSCVSVVVPVSSLSSLVSNLVSCVVCLVSCLVPHQCQSSLVSLLCLLLVLVVVVLPQFADPQHHDPVVVVSLVVSLVSNLSSLVSVLSCLVSNQLRNPPNLVSLVVSQLSLLCLQLPHPSCPSHHPVSNVSSCVRRVVSNLSNLVSCLPHPVSLVVLLPDALPPPPPPDDPDDDSPRSVSSSVVNLVSSLPVVPPDPDDPDPNDPSVVSSVVSVVD

Nearest PDB structures (foldseek):
  7rdr-assembly1_A  TM=4.226E-01  e=6.754E-02  unidentified
  8f6q-assembly1_A  TM=4.585E-01  e=1.609E-01  synthetic construct
  6fel-assembly1_B  TM=4.132E-01  e=4.340E-01  Homo sapiens
  9dze-assembly1_S  TM=2.678E-01  e=5.337E-01  synthetic construct

Solvent-accessible surface area (backbone atoms only — not comparable to full-atom values): 18431 Å² total; per-residue (Å²): 112,72,66,55,54,51,51,53,50,52,48,52,54,50,56,57,59,59,72,53,78,66,42,54,35,85,84,46,63,62,51,63,55,52,51,51,50,54,43,43,52,52,51,50,48,62,71,46,33,64,76,75,41,48,94,50,34,78,82,39,46,68,61,51,52,51,48,50,52,53,42,54,53,47,53,58,52,46,48,61,46,57,72,33,49,38,68,52,81,87,39,69,69,36,41,49,49,50,40,49,52,48,55,50,37,43,53,43,20,50,52,27,45,76,71,68,40,50,74,59,17,54,52,38,49,49,47,40,51,48,51,45,72,76,42,32,91,75,37,60,92,70,52,79,57,33,66,53,50,49,52,38,46,49,53,34,49,54,39,55,53,56,53,73,76,58,76,48,61,95,45,38,68,57,77,66,55,48,53,51,52,54,50,38,52,56,51,31,30,52,36,50,51,51,50,43,50,50,41,62,66,35,56,83,59,60,73,87,32,50,66,58,52,50,53,45,49,39,54,40,44,52,59,25,81,90,31,78,74,53,71,52,51,38,69,71,56,52,54,48,36,37,71,46,50,36,59,52,48,62,62,46,48,69,40,42,73,81,24,67,68,47,51,55,46,59,74,66,57,49,82,84,65,74,68,81,82,59,76,99,67,94,63,100,70,58,62,52,56,19,49,51,50,49,52,48,61,69,64,58,65,76,80,79,64,102,78,72,94,79,68,74,54,70,55,51,53,52,53,52,56,65,73,76,110